Protein AF-A0AAD9C7E0-F1 (afdb_monomer_lite)

Structure (mmCIF, N/CA/C/O backbone):
data_AF-A0AAD9C7E0-F1
#
_entry.id   AF-A0AAD9C7E0-F1
#
loop_
_atom_site.group_PDB
_atom_site.id
_atom_site.type_symbol
_atom_site.label_atom_id
_atom_site.label_alt_id
_atom_site.label_comp_id
_atom_site.label_asym_id
_atom_site.label_entity_id
_atom_site.label_seq_id
_atom_site.pdbx_PDB_ins_code
_atom_site.Cartn_x
_atom_site.Cartn_y
_atom_site.Cartn_z
_atom_site.occupancy
_atom_site.B_iso_or_equiv
_atom_site.auth_seq_id
_atom_site.auth_comp_id
_atom_site.auth_asym_id
_atom_site.auth_atom_id
_atom_site.pdbx_PDB_model_num
ATOM 1 N N . MET A 1 1 ? 29.671 -0.834 -43.146 1.00 36.72 1 MET A N 1
ATOM 2 C CA . MET A 1 1 ? 29.997 -0.989 -41.714 1.00 36.72 1 MET A CA 1
ATOM 3 C C . MET A 1 1 ? 28.701 -0.824 -40.952 1.00 36.72 1 MET A C 1
ATOM 5 O O . MET A 1 1 ? 28.132 0.254 -41.005 1.00 36.72 1 MET A O 1
ATOM 9 N N . ALA A 1 2 ? 28.166 -1.921 -40.419 1.00 39.47 2 ALA A N 1
ATOM 10 C CA . ALA A 1 2 ? 26.852 -1.947 -39.787 1.00 39.47 2 ALA A CA 1
ATOM 11 C C . ALA A 1 2 ? 26.914 -1.323 -38.386 1.00 39.47 2 ALA A C 1
ATOM 13 O O . ALA A 1 2 ? 27.816 -1.636 -37.610 1.00 39.47 2 ALA A O 1
ATOM 14 N N . ASP A 1 3 ? 25.950 -0.448 -38.101 1.00 44.56 3 ASP A N 1
ATOM 15 C CA . ASP A 1 3 ? 25.673 0.137 -36.793 1.00 44.56 3 ASP A CA 1
ATOM 16 C C . ASP A 1 3 ? 25.464 -0.957 -35.740 1.00 44.56 3 ASP A C 1
ATOM 18 O O . ASP A 1 3 ? 24.412 -1.589 -35.672 1.00 44.56 3 ASP A O 1
ATOM 22 N N . ILE A 1 4 ? 26.453 -1.148 -34.869 1.00 50.41 4 ILE A N 1
ATOM 23 C CA . ILE A 1 4 ? 26.277 -1.845 -33.592 1.00 50.41 4 ILE A CA 1
ATOM 24 C C . ILE A 1 4 ? 26.213 -0.760 -32.520 1.00 50.41 4 ILE A C 1
ATOM 26 O O . ILE A 1 4 ? 27.083 -0.611 -31.664 1.00 50.41 4 ILE A O 1
ATOM 30 N N . CYS A 1 5 ? 25.157 0.052 -32.586 1.00 42.81 5 CYS A N 1
ATOM 31 C CA . CYS A 1 5 ? 24.705 0.789 -31.420 1.00 42.81 5 CYS A CA 1
ATOM 32 C C . CYS A 1 5 ? 24.068 -0.252 -30.497 1.00 42.81 5 CYS A C 1
ATOM 34 O O . CYS A 1 5 ? 22.881 -0.554 -30.614 1.00 42.81 5 CYS A O 1
ATOM 36 N N . ALA A 1 6 ? 24.884 -0.852 -29.628 1.00 45.78 6 ALA A N 1
ATOM 37 C CA . ALA A 1 6 ? 24.436 -1.685 -28.524 1.00 45.78 6 ALA A CA 1
ATOM 38 C C . ALA A 1 6 ? 23.583 -0.825 -27.577 1.00 45.78 6 ALA A C 1
ATOM 40 O O . ALA A 1 6 ? 24.033 -0.358 -26.529 1.00 45.78 6 ALA A O 1
ATOM 41 N N . ARG A 1 7 ? 22.331 -0.570 -27.971 1.00 46.94 7 ARG A N 1
ATOM 42 C CA . ARG A 1 7 ? 21.287 -0.137 -27.058 1.00 46.94 7 ARG A CA 1
ATOM 43 C C . ARG A 1 7 ? 21.153 -1.293 -26.082 1.00 46.94 7 ARG A C 1
ATOM 45 O O . ARG A 1 7 ? 20.641 -2.341 -26.454 1.00 46.94 7 ARG A O 1
ATOM 52 N N . LYS A 1 8 ? 21.669 -1.129 -24.859 1.00 51.25 8 LYS A N 1
ATOM 53 C CA . LYS A 1 8 ? 21.242 -1.962 -23.731 1.00 51.25 8 LYS A CA 1
ATOM 54 C C . LYS A 1 8 ? 19.725 -2.010 -23.815 1.00 51.25 8 LYS A C 1
ATOM 56 O O . LYS A 1 8 ? 19.107 -0.946 -23.743 1.00 51.25 8 LYS A O 1
ATOM 61 N N . GLU A 1 9 ? 19.168 -3.189 -24.066 1.00 57.72 9 GLU A N 1
ATOM 62 C CA . GLU A 1 9 ? 17.726 -3.378 -24.088 1.00 57.72 9 GLU A CA 1
ATOM 63 C C . GLU A 1 9 ? 17.180 -2.757 -22.806 1.00 57.72 9 GLU A C 1
ATOM 65 O O . GLU A 1 9 ? 17.583 -3.103 -21.692 1.00 57.72 9 GLU A O 1
ATOM 70 N N . VAL A 1 10 ? 16.391 -1.699 -22.973 1.00 66.69 10 VAL A N 1
ATOM 71 C CA . VAL A 1 10 ? 15.820 -0.992 -21.838 1.00 66.69 10 VAL A CA 1
ATOM 72 C C . VAL A 1 10 ? 14.850 -1.980 -21.216 1.00 66.69 10 VAL A C 1
ATOM 74 O O . VAL A 1 10 ? 13.938 -2.447 -21.884 1.00 66.69 10 VAL A O 1
ATOM 77 N N . PHE A 1 11 ? 15.073 -2.330 -19.956 1.00 80.75 11 PHE A N 1
ATOM 78 C CA . PHE A 1 11 ? 14.159 -3.184 -19.211 1.00 80.75 11 PHE A CA 1
ATOM 79 C C . PHE A 1 11 ? 12.789 -2.486 -19.122 1.00 80.75 11 PHE A C 1
ATOM 81 O O . PHE A 1 11 ? 12.669 -1.429 -18.488 1.00 80.75 11 PHE A O 1
ATOM 88 N N . LEU A 1 12 ? 11.771 -3.037 -19.790 1.00 89.00 12 LEU A N 1
ATOM 89 C CA . LEU A 1 12 ? 10.454 -2.418 -19.961 1.00 89.00 12 LEU A CA 1
ATOM 90 C C . LEU A 1 12 ? 9.370 -3.262 -19.299 1.00 89.00 12 LEU A C 1
ATOM 92 O O . LEU A 1 12 ? 8.978 -4.293 -19.818 1.00 89.00 12 LEU A O 1
ATOM 96 N N . TRP A 1 13 ? 8.841 -2.768 -18.183 1.00 92.69 13 TRP A N 1
ATOM 97 C CA . TRP A 1 13 ? 7.696 -3.376 -17.506 1.00 92.69 13 TRP A CA 1
ATOM 98 C C . TRP A 1 13 ? 6.441 -3.344 -18.378 1.00 92.69 13 TRP A C 1
ATOM 100 O O . TRP A 1 13 ? 5.995 -2.248 -18.743 1.00 92.69 13 TRP A O 1
ATOM 110 N N . THR A 1 14 ? 5.844 -4.508 -18.617 1.00 93.38 14 THR A N 1
ATOM 111 C CA . THR A 1 14 ? 4.520 -4.617 -19.244 1.00 93.38 14 THR A CA 1
ATOM 112 C C . THR A 1 14 ? 3.409 -4.323 -18.239 1.00 93.38 14 THR A C 1
ATOM 114 O O . THR A 1 14 ? 3.648 -4.214 -17.032 1.00 93.38 14 THR A O 1
ATOM 117 N N . ASP A 1 15 ? 2.181 -4.143 -18.725 1.00 93.50 15 ASP A N 1
ATOM 118 C CA . ASP A 1 15 ? 1.040 -3.945 -17.831 1.00 93.50 15 ASP A CA 1
ATOM 119 C C . ASP A 1 15 ? 0.742 -5.201 -17.017 1.00 93.50 15 ASP A C 1
ATOM 121 O O . ASP A 1 15 ? 0.527 -5.079 -15.816 1.00 93.50 15 ASP A O 1
ATOM 125 N N . ASP A 1 16 ? 0.815 -6.382 -17.635 1.00 93.38 16 ASP A N 1
ATOM 126 C CA . ASP A 1 16 ? 0.591 -7.665 -16.965 1.00 93.38 16 ASP A CA 1
ATOM 127 C C . ASP A 1 16 ? 1.607 -7.915 -15.841 1.00 93.38 16 ASP A C 1
ATOM 129 O O . ASP A 1 16 ? 1.237 -8.328 -14.740 1.00 93.38 16 ASP A O 1
ATOM 133 N N . GLU A 1 17 ? 2.887 -7.593 -16.062 1.00 94.19 17 GLU A N 1
ATOM 134 C CA . GLU A 1 17 ? 3.919 -7.686 -15.023 1.00 94.19 17 GLU A CA 1
ATOM 135 C C . GLU A 1 17 ? 3.666 -6.719 -13.868 1.00 94.19 17 GLU A C 1
ATOM 137 O O . GLU A 1 17 ? 3.909 -7.039 -12.702 1.00 94.19 17 GLU A O 1
ATOM 142 N N . VAL A 1 18 ? 3.185 -5.516 -14.178 1.00 95.62 18 VAL A N 1
ATOM 143 C CA . VAL A 1 18 ? 2.855 -4.517 -13.160 1.00 95.62 18 VAL A CA 1
ATOM 144 C C . VAL A 1 18 ? 1.600 -4.900 -12.386 1.00 95.62 18 VAL A C 1
ATOM 146 O O . VAL A 1 18 ? 1.568 -4.722 -11.169 1.00 95.62 18 VAL A O 1
ATOM 149 N N . GLU A 1 19 ? 0.589 -5.429 -13.064 1.00 96.12 19 GLU A N 1
ATOM 150 C CA . GLU A 1 19 ? -0.633 -5.933 -12.448 1.00 96.12 19 GLU A CA 1
ATOM 151 C C . GLU A 1 19 ? -0.315 -7.086 -11.495 1.00 96.12 19 GLU A C 1
ATOM 153 O O . GLU A 1 19 ? -0.732 -7.052 -10.336 1.00 96.12 19 GLU A O 1
ATOM 158 N N . LEU A 1 20 ? 0.491 -8.056 -11.944 1.00 95.94 20 LEU A N 1
ATOM 159 C CA . LEU A 1 20 ? 0.964 -9.160 -11.110 1.00 95.94 20 LEU A CA 1
ATOM 160 C C . LEU A 1 20 ? 1.732 -8.641 -9.889 1.00 95.94 20 LEU A C 1
ATOM 162 O O . LEU A 1 20 ? 1.455 -9.053 -8.765 1.00 95.94 20 LEU A O 1
ATOM 166 N N . LEU A 1 21 ? 2.648 -7.689 -10.087 1.00 96.81 21 LEU A N 1
ATOM 167 C CA . LEU A 1 21 ? 3.403 -7.078 -8.994 1.00 96.81 21 LEU A CA 1
ATOM 168 C C . LEU A 1 21 ? 2.484 -6.435 -7.944 1.00 96.81 21 LEU A C 1
ATOM 170 O O . LEU A 1 21 ? 2.714 -6.585 -6.740 1.00 96.81 21 LEU A O 1
ATOM 174 N N . LEU A 1 22 ? 1.458 -5.703 -8.381 1.00 97.56 22 LEU A N 1
ATOM 175 C CA . LEU A 1 22 ? 0.512 -5.057 -7.474 1.00 97.56 22 LEU A CA 1
ATOM 176 C C . LEU A 1 22 ? -0.346 -6.081 -6.725 1.00 97.56 22 LEU A C 1
ATOM 178 O O . LEU A 1 22 ? -0.502 -5.934 -5.514 1.00 97.56 22 LEU A O 1
ATOM 182 N N . ARG A 1 23 ? -0.822 -7.138 -7.396 1.00 97.31 23 ARG A N 1
ATOM 183 C CA . ARG A 1 23 ? -1.579 -8.223 -6.750 1.00 97.31 23 ARG A CA 1
ATOM 184 C C . ARG A 1 23 ? -0.758 -8.958 -5.698 1.00 97.31 23 ARG A C 1
ATOM 186 O O . ARG A 1 23 ? -1.178 -9.033 -4.552 1.00 97.31 23 ARG A O 1
ATOM 193 N N . VAL A 1 24 ? 0.456 -9.384 -6.037 1.00 97.56 24 VAL A N 1
ATOM 194 C CA . VAL A 1 24 ? 1.355 -10.056 -5.085 1.00 97.56 24 VAL A CA 1
ATOM 195 C C . VAL A 1 24 ? 1.669 -9.159 -3.883 1.00 97.56 24 VAL A C 1
ATOM 197 O O . VAL A 1 24 ? 1.749 -9.620 -2.744 1.00 97.5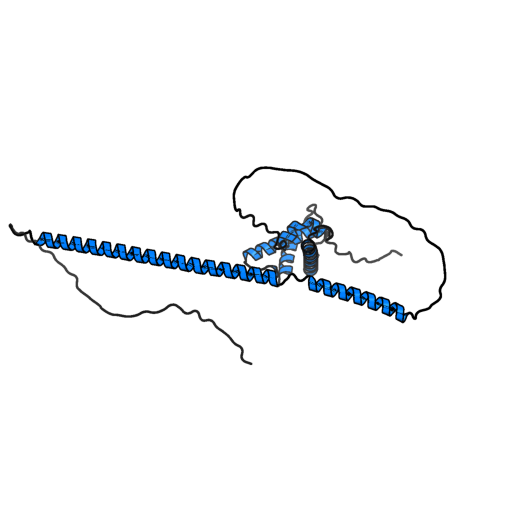6 24 VAL A O 1
ATOM 200 N N . THR A 1 25 ? 1.820 -7.851 -4.110 1.00 97.50 25 THR A N 1
ATOM 201 C CA . THR A 1 25 ? 2.016 -6.884 -3.020 1.00 97.50 25 THR A CA 1
ATOM 202 C C . THR A 1 25 ? 0.782 -6.792 -2.118 1.00 97.50 25 THR A C 1
ATOM 204 O O . THR A 1 25 ? 0.925 -6.708 -0.895 1.00 97.50 25 THR A O 1
ATOM 207 N N . LEU A 1 26 ? -0.419 -6.800 -2.700 1.00 96.31 26 LEU A N 1
ATOM 208 C CA . LEU A 1 26 ? -1.681 -6.786 -1.965 1.00 96.31 26 LEU A CA 1
ATOM 209 C C . LEU A 1 26 ? -1.873 -8.065 -1.143 1.00 96.31 26 LEU A C 1
ATOM 211 O O . LEU A 1 26 ? -2.221 -7.975 0.034 1.00 96.31 26 LEU A O 1
ATOM 215 N N . ASP A 1 27 ? -1.583 -9.230 -1.717 1.00 96.69 27 ASP A N 1
ATOM 216 C CA . ASP A 1 27 ? -1.633 -10.515 -1.016 1.00 96.69 27 ASP A CA 1
ATOM 217 C C . ASP A 1 27 ? -0.668 -10.513 0.173 1.00 96.69 27 ASP A C 1
ATOM 219 O O . ASP A 1 27 ? -1.075 -10.761 1.308 1.00 96.69 27 ASP A O 1
ATOM 223 N N . TYR A 1 28 ? 0.589 -10.106 -0.052 1.00 97.19 28 TYR A N 1
ATOM 224 C CA . TYR A 1 28 ? 1.589 -9.981 1.010 1.00 97.19 28 TYR A CA 1
ATOM 225 C C . TYR A 1 28 ? 1.126 -9.044 2.133 1.00 97.19 28 TYR A C 1
ATOM 227 O O . TYR A 1 28 ? 1.247 -9.370 3.318 1.00 97.19 28 TYR A O 1
ATOM 235 N N . LYS A 1 29 ? 0.573 -7.876 1.779 1.00 95.44 29 LYS A N 1
ATOM 236 C CA . LYS A 1 29 ? -0.015 -6.941 2.747 1.00 95.44 29 LYS A CA 1
ATOM 237 C C . LYS A 1 29 ? -1.135 -7.614 3.542 1.00 95.44 29 LYS A C 1
ATOM 239 O O . LYS A 1 29 ? -1.168 -7.476 4.762 1.00 95.44 29 LYS A O 1
ATOM 244 N N . THR A 1 30 ? -2.031 -8.328 2.871 1.00 94.00 30 THR A N 1
ATOM 245 C CA . THR A 1 30 ? -3.194 -8.980 3.485 1.00 94.00 30 THR A CA 1
ATOM 246 C C . THR A 1 30 ? -2.763 -10.054 4.481 1.00 94.00 30 THR A C 1
ATOM 248 O O . THR A 1 30 ? -3.238 -10.053 5.616 1.00 94.00 30 THR A O 1
ATOM 251 N N . THR A 1 31 ? -1.785 -10.892 4.125 1.00 95.38 31 THR A N 1
ATOM 252 C CA . THR A 1 31 ? -1.186 -11.869 5.048 1.00 95.38 31 THR A CA 1
ATOM 253 C C . THR A 1 31 ? -0.570 -11.182 6.268 1.00 95.38 31 THR A C 1
ATOM 255 O O . THR A 1 31 ? -0.779 -11.612 7.399 1.00 95.38 31 THR A O 1
ATOM 258 N N . LYS A 1 32 ? 0.141 -10.063 6.080 1.00 94.31 32 LYS A N 1
ATOM 259 C CA . LYS A 1 32 ? 0.749 -9.334 7.205 1.00 94.31 32 LYS A CA 1
ATOM 260 C C . LYS A 1 32 ? -0.275 -8.659 8.115 1.00 94.31 32 LYS A C 1
ATOM 262 O O . LYS A 1 32 ? -0.079 -8.649 9.327 1.00 94.31 32 LYS A O 1
ATOM 267 N N . ILE A 1 33 ? -1.392 -8.180 7.570 1.00 92.38 33 ILE A N 1
ATOM 268 C CA . ILE A 1 33 ? -2.509 -7.663 8.373 1.00 92.38 33 ILE A CA 1
ATOM 269 C C . ILE A 1 33 ? -3.109 -8.768 9.252 1.00 92.38 33 ILE A C 1
ATOM 271 O O . ILE A 1 33 ? -3.401 -8.508 10.417 1.00 92.38 33 ILE A O 1
ATOM 275 N N . GLN A 1 34 ? -3.245 -9.997 8.743 1.00 93.25 34 GLN A N 1
ATOM 276 C CA . GLN A 1 34 ? -3.719 -11.140 9.540 1.00 93.25 34 GLN A CA 1
ATOM 277 C C . GLN A 1 34 ? -2.765 -11.484 10.695 1.00 93.25 34 GLN A C 1
ATOM 279 O O . GLN A 1 34 ? -3.212 -11.873 11.770 1.00 93.25 34 GLN A O 1
ATOM 284 N N . GLU A 1 35 ? -1.461 -11.280 10.501 1.00 94.19 35 GLU A N 1
ATOM 285 C CA . GLU A 1 35 ? -0.443 -11.394 11.554 1.00 94.19 35 GLU A CA 1
ATOM 286 C C . GLU A 1 35 ? -0.415 -10.178 12.508 1.00 94.19 35 GLU A C 1
ATOM 288 O O . GLU A 1 35 ? 0.384 -10.150 13.444 1.00 94.19 35 GLU A O 1
ATOM 293 N N . ASN A 1 36 ? -1.266 -9.167 12.289 1.00 93.00 36 ASN A N 1
ATOM 294 C CA . ASN A 1 36 ? -1.256 -7.875 12.983 1.00 93.00 36 ASN A CA 1
ATOM 295 C C . ASN A 1 36 ? 0.100 -7.142 12.881 1.00 93.00 36 ASN A C 1
ATOM 297 O O . ASN A 1 36 ? 0.546 -6.464 13.809 1.00 93.00 36 ASN A O 1
ATOM 301 N N . VAL A 1 37 ? 0.771 -7.291 11.736 1.00 93.19 37 VAL A N 1
ATOM 302 C CA . VAL A 1 37 ? 2.061 -6.673 11.425 1.00 93.19 37 VAL A CA 1
ATOM 303 C C . VAL A 1 37 ? 1.877 -5.640 10.318 1.00 93.19 37 VAL A C 1
ATOM 305 O O . VAL A 1 37 ? 1.323 -5.926 9.257 1.00 93.19 37 VAL A O 1
ATOM 308 N N . ASP A 1 38 ? 2.414 -4.435 10.517 1.00 92.62 38 ASP A N 1
ATOM 309 C CA . ASP A 1 38 ? 2.515 -3.465 9.428 1.00 92.62 38 ASP A CA 1
ATOM 310 C C . ASP A 1 38 ? 3.505 -3.971 8.368 1.00 92.62 38 ASP A C 1
ATOM 312 O O . ASP A 1 38 ? 4.721 -4.038 8.590 1.00 92.62 38 ASP A O 1
ATOM 316 N N . TRP A 1 39 ? 2.988 -4.303 7.188 1.00 94.69 39 TRP A N 1
ATOM 317 C CA . TRP A 1 39 ? 3.781 -4.793 6.064 1.00 94.69 39 TRP A CA 1
ATOM 318 C C . TRP A 1 39 ? 4.856 -3.788 5.615 1.00 94.69 39 TRP A C 1
ATOM 320 O O . TRP A 1 39 ? 5.903 -4.199 5.102 1.00 94.69 39 TRP A O 1
ATOM 330 N N . GLU A 1 40 ? 4.659 -2.479 5.830 1.00 93.19 40 GLU A N 1
ATOM 331 C CA . GLU A 1 40 ? 5.662 -1.476 5.474 1.00 93.19 40 GLU A CA 1
ATOM 332 C C . GLU A 1 40 ? 6.872 -1.486 6.416 1.00 93.19 40 GLU A C 1
ATOM 334 O O . GLU A 1 40 ? 7.978 -1.159 5.964 1.00 93.19 40 GLU A O 1
ATOM 339 N N . SER A 1 41 ? 6.690 -1.922 7.665 1.00 93.75 41 SER A N 1
ATOM 340 C CA . SER A 1 41 ? 7.747 -2.047 8.679 1.00 93.75 41 SER A CA 1
ATOM 341 C C . SER A 1 41 ? 8.677 -3.251 8.455 1.00 93.75 41 SER A C 1
ATOM 343 O O . SER A 1 41 ? 9.806 -3.289 8.952 1.00 93.75 41 SER A O 1
ATOM 345 N N . CYS A 1 42 ? 8.243 -4.227 7.652 1.00 94.69 42 CYS A N 1
ATOM 346 C CA . CYS A 1 42 ? 8.988 -5.453 7.390 1.00 94.69 42 CYS A CA 1
ATOM 347 C C . CYS A 1 42 ? 10.283 -5.179 6.601 1.00 94.69 42 CYS A C 1
ATOM 349 O O . CYS A 1 42 ? 10.251 -4.807 5.425 1.00 94.69 42 CYS A O 1
ATOM 351 N N . LYS A 1 43 ? 11.448 -5.451 7.210 1.00 93.44 43 LYS A N 1
ATOM 352 C CA . LYS A 1 43 ? 12.771 -5.269 6.570 1.00 93.44 43 LYS A CA 1
ATOM 353 C C . LYS A 1 43 ? 12.944 -6.104 5.298 1.00 93.44 43 LYS A C 1
ATOM 355 O O . LYS A 1 43 ? 13.570 -5.654 4.340 1.00 93.44 43 LYS A O 1
ATOM 360 N N . LEU A 1 44 ? 12.371 -7.306 5.286 1.00 95.38 44 LEU A N 1
ATOM 361 C CA . LEU A 1 44 ? 12.479 -8.260 4.182 1.00 95.38 44 LEU A CA 1
ATOM 362 C C . LEU A 1 44 ? 11.333 -8.157 3.168 1.00 95.38 44 LEU A C 1
ATOM 364 O O . LEU A 1 44 ? 11.296 -8.956 2.242 1.00 95.38 44 LEU A O 1
ATOM 368 N N . LYS A 1 45 ? 10.437 -7.160 3.273 1.00 96.38 45 LYS A N 1
ATOM 369 C CA . LYS A 1 45 ? 9.228 -7.080 2.431 1.00 96.38 45 LYS A CA 1
ATOM 370 C C . LYS A 1 45 ? 9.500 -7.230 0.937 1.00 96.38 45 LYS A C 1
ATOM 372 O O . LYS A 1 45 ? 8.817 -7.987 0.275 1.00 96.38 45 LYS A O 1
ATOM 377 N N . TYR A 1 46 ? 10.525 -6.559 0.410 1.00 96.88 46 TYR A N 1
ATOM 378 C CA . TYR A 1 46 ? 10.832 -6.627 -1.020 1.00 96.88 46 TYR A CA 1
ATOM 379 C C . TYR A 1 46 ? 11.420 -7.973 -1.448 1.00 96.88 46 TYR A C 1
ATOM 381 O O . TYR A 1 46 ? 11.278 -8.312 -2.610 1.00 96.88 46 TYR A O 1
ATOM 389 N N . SER A 1 47 ? 12.079 -8.703 -0.541 1.00 96.19 47 SER A N 1
ATOM 390 C CA . SER A 1 47 ? 12.524 -10.076 -0.818 1.00 96.19 47 SER A CA 1
ATOM 391 C C . SER A 1 47 ? 11.331 -11.024 -0.816 1.00 96.19 47 SER A C 1
ATOM 393 O O . SER A 1 47 ? 11.115 -11.717 -1.790 1.00 96.19 47 SER A O 1
ATOM 395 N N . ASN A 1 48 ? 10.474 -10.947 0.203 1.00 96.50 48 ASN A N 1
ATOM 396 C CA . ASN A 1 48 ? 9.286 -11.800 0.274 1.00 96.50 48 ASN A CA 1
ATOM 397 C C . ASN A 1 48 ? 8.330 -11.563 -0.911 1.00 96.50 48 ASN A C 1
ATOM 399 O O . ASN A 1 48 ? 7.767 -12.502 -1.457 1.00 96.50 48 ASN A O 1
ATOM 403 N N . ILE A 1 49 ? 8.147 -10.301 -1.317 1.00 96.75 49 ILE A N 1
ATOM 404 C CA . ILE A 1 49 ? 7.334 -9.947 -2.489 1.00 96.75 49 ILE A CA 1
ATOM 405 C C . ILE A 1 49 ? 7.997 -10.441 -3.782 1.00 96.75 49 ILE A C 1
ATOM 407 O O . ILE A 1 49 ? 7.287 -10.846 -4.692 1.00 96.75 49 ILE A O 1
ATOM 411 N N . GLU A 1 50 ? 9.329 -10.417 -3.883 1.00 96.31 50 GLU A N 1
ATOM 412 C CA . GLU A 1 50 ? 10.053 -10.986 -5.028 1.00 96.31 50 GLU A CA 1
ATOM 413 C C . GLU A 1 50 ? 9.851 -12.500 -5.114 1.00 96.31 50 GLU A C 1
ATOM 415 O O . GLU A 1 50 ? 9.497 -12.983 -6.184 1.00 96.31 50 GLU A O 1
ATOM 420 N N . ASP A 1 51 ? 9.989 -13.224 -4.003 1.00 95.25 51 ASP A N 1
ATOM 421 C CA . ASP A 1 51 ? 9.796 -14.677 -3.965 1.00 95.25 51 ASP A CA 1
ATOM 422 C C . ASP A 1 51 ? 8.378 -15.055 -4.434 1.00 95.25 51 ASP A C 1
ATOM 424 O O . ASP A 1 51 ? 8.212 -15.870 -5.342 1.00 95.25 51 ASP A O 1
ATOM 428 N N . LEU A 1 52 ? 7.353 -14.382 -3.894 1.00 95.38 52 LEU A N 1
ATOM 429 C CA . LEU A 1 52 ? 5.957 -14.577 -4.304 1.00 95.38 52 LEU A CA 1
ATOM 430 C C . LEU A 1 52 ? 5.714 -14.176 -5.767 1.00 95.38 52 LEU A C 1
ATOM 432 O O . LEU A 1 52 ? 4.926 -14.805 -6.470 1.00 95.38 52 LEU A O 1
ATOM 436 N N . PHE A 1 53 ? 6.387 -13.127 -6.242 1.00 95.31 53 PHE A N 1
ATOM 437 C CA . PHE A 1 53 ? 6.275 -12.676 -7.625 1.00 95.31 53 PHE A CA 1
ATOM 438 C C . PHE A 1 53 ? 6.840 -13.716 -8.593 1.00 95.31 53 PHE A C 1
ATOM 440 O O . PHE A 1 53 ? 6.212 -13.998 -9.609 1.00 95.31 53 PHE A O 1
ATOM 447 N N . GLN A 1 54 ? 7.988 -14.316 -8.271 1.00 93.44 54 GLN A N 1
ATOM 448 C CA . GLN A 1 54 ? 8.595 -15.382 -9.072 1.00 93.44 54 GLN A CA 1
ATOM 449 C C . GLN A 1 54 ? 7.780 -16.682 -9.021 1.00 93.44 54 GLN A C 1
ATOM 451 O O . GLN A 1 54 ? 7.719 -17.411 -10.014 1.00 93.44 54 GLN A O 1
ATOM 456 N N . GLU A 1 55 ? 7.139 -16.975 -7.887 1.00 92.75 55 GLU A N 1
ATOM 457 C CA . GLU A 1 55 ? 6.247 -18.127 -7.734 1.00 92.75 55 GLU A CA 1
ATOM 458 C C . GLU A 1 55 ? 5.007 -18.011 -8.630 1.00 92.75 55 GLU A C 1
ATOM 460 O O . GLU A 1 55 ? 4.652 -18.970 -9.316 1.00 92.75 55 GLU A O 1
ATOM 465 N N . GLN A 1 56 ? 4.389 -16.827 -8.673 1.00 91.31 56 GLN A N 1
ATOM 466 C CA . GLN A 1 56 ? 3.195 -16.566 -9.481 1.00 91.31 56 GLN A CA 1
ATOM 467 C C . GLN A 1 56 ? 3.502 -16.169 -10.938 1.00 91.31 56 GLN A C 1
ATOM 469 O O . GLN A 1 56 ? 2.574 -16.007 -11.735 1.00 91.31 56 GLN A O 1
ATOM 474 N N . TYR A 1 57 ? 4.778 -16.011 -11.309 1.00 91.06 57 TYR A N 1
ATOM 475 C CA . TYR A 1 57 ? 5.165 -15.631 -12.668 1.00 91.06 57 TYR A CA 1
ATOM 476 C C . TYR A 1 57 ? 4.810 -16.748 -13.665 1.00 91.06 57 TYR A C 1
ATOM 478 O O . TYR A 1 57 ? 5.230 -17.898 -13.471 1.00 91.06 57 TYR A O 1
ATOM 486 N N . PRO A 1 58 ? 4.079 -16.453 -14.757 1.00 86.44 58 PRO A N 1
ATOM 487 C CA . PRO A 1 58 ? 3.698 -17.474 -15.724 1.00 86.44 58 PRO A CA 1
ATOM 488 C C . PRO A 1 58 ? 4.915 -18.143 -16.364 1.00 86.44 58 PRO A C 1
ATOM 490 O O . PRO A 1 58 ? 5.784 -17.495 -16.939 1.00 86.44 58 PRO A O 1
ATOM 493 N N . ARG A 1 59 ? 4.966 -19.474 -16.275 1.00 78.38 59 ARG A N 1
ATOM 494 C CA . ARG A 1 59 ? 6.025 -20.303 -16.885 1.00 78.38 59 ARG A CA 1
ATOM 495 C C . ARG A 1 59 ? 5.641 -20.868 -18.250 1.00 78.38 59 ARG A C 1
ATOM 497 O O . ARG A 1 59 ? 6.447 -21.528 -18.896 1.00 78.38 59 ARG A O 1
ATOM 504 N N . THR A 1 60 ? 4.392 -20.660 -18.648 1.00 73.62 60 THR A N 1
ATOM 505 C CA . THR A 1 60 ? 3.803 -21.151 -19.895 1.00 73.62 60 THR A CA 1
ATOM 506 C C . THR A 1 60 ? 3.108 -19.995 -20.596 1.00 73.62 60 THR A C 1
ATOM 508 O O . THR A 1 60 ? 2.777 -18.994 -19.955 1.00 73.62 60 THR A O 1
ATOM 511 N N . ASP A 1 61 ? 2.918 -20.121 -21.906 1.00 72.00 61 ASP A N 1
ATOM 512 C CA . ASP A 1 61 ? 2.248 -19.096 -22.697 1.00 72.00 61 ASP A CA 1
ATOM 513 C C . ASP A 1 61 ? 0.783 -18.980 -22.250 1.00 72.00 61 ASP A C 1
ATOM 515 O O . ASP A 1 61 ? -0.018 -19.900 -22.416 1.00 72.00 61 ASP A O 1
ATOM 519 N N . THR A 1 62 ? 0.467 -17.870 -21.584 1.00 72.00 62 THR A N 1
ATOM 520 C CA . THR A 1 62 ? -0.843 -17.602 -20.968 1.00 72.00 62 THR A CA 1
ATOM 521 C C . THR A 1 62 ? -1.642 -16.560 -21.750 1.00 72.00 62 THR A C 1
ATOM 523 O O . THR A 1 62 ? -2.686 -16.114 -21.275 1.00 72.00 62 THR A O 1
ATOM 526 N N . GLY A 1 63 ? -1.171 -16.159 -22.941 1.00 70.56 63 GLY A N 1
ATOM 527 C CA . GLY A 1 63 ? -1.782 -15.085 -23.732 1.00 70.56 63 GLY A CA 1
ATOM 528 C C . GLY A 1 63 ? -1.651 -13.691 -23.103 1.00 70.56 63 GLY A C 1
ATOM 529 O O . GLY A 1 63 ? -2.343 -12.769 -23.527 1.00 70.56 63 GLY A O 1
ATOM 530 N N . LYS A 1 64 ? -0.795 -13.550 -22.085 1.00 79.75 64 LYS A N 1
ATOM 531 C CA . LYS A 1 64 ? -0.456 -12.302 -21.389 1.00 79.75 64 LYS A CA 1
ATOM 532 C C . LYS A 1 64 ? 0.997 -11.920 -21.670 1.00 79.75 64 LYS A C 1
ATOM 534 O O . LYS A 1 64 ? 1.842 -12.800 -21.849 1.00 79.75 64 LYS A O 1
ATOM 539 N N . ASP A 1 65 ? 1.298 -10.626 -21.648 1.00 81.62 65 ASP A N 1
ATOM 540 C CA . ASP A 1 65 ? 2.604 -10.084 -22.022 1.00 81.62 65 ASP A CA 1
ATOM 541 C C . ASP A 1 65 ? 3.609 -10.188 -20.862 1.00 81.62 65 ASP A C 1
ATOM 543 O O . ASP A 1 65 ? 3.773 -9.266 -20.061 1.00 81.62 65 ASP A O 1
ATOM 547 N N . PHE A 1 66 ? 4.333 -11.308 -20.802 1.00 86.56 66 PHE A N 1
ATOM 548 C CA . PHE A 1 66 ? 5.416 -11.570 -19.843 1.00 86.56 66 PHE A CA 1
ATOM 549 C C . PHE A 1 66 ? 6.757 -11.789 -20.571 1.00 86.56 66 PHE A C 1
ATOM 551 O O . PHE A 1 66 ? 7.185 -12.927 -20.766 1.00 86.56 66 PHE A O 1
ATOM 558 N N . PRO A 1 67 ? 7.422 -10.713 -21.035 1.00 83.62 67 PRO A N 1
ATOM 559 C CA . PRO A 1 67 ? 8.616 -10.812 -21.876 1.00 83.62 67 PRO A CA 1
ATOM 560 C C . PRO A 1 67 ? 9.886 -11.187 -21.100 1.00 83.62 67 PRO A C 1
ATOM 562 O O . PRO A 1 67 ? 10.889 -11.556 -21.711 1.00 83.62 67 PRO A O 1
ATOM 565 N N . HIS A 1 68 ? 9.881 -11.071 -19.769 1.00 84.56 68 HIS A N 1
ATOM 566 C CA . HIS A 1 68 ? 11.048 -11.356 -18.942 1.00 84.56 68 HIS A CA 1
ATOM 567 C C . HIS A 1 68 ? 11.023 -12.798 -18.406 1.00 84.56 68 HIS A C 1
ATOM 569 O O . HIS A 1 68 ? 9.981 -13.382 -18.142 1.00 84.56 68 HIS A O 1
ATOM 575 N N . GLY A 1 69 ? 12.197 -13.405 -18.218 1.00 80.00 69 GLY A N 1
ATOM 576 C CA . GLY A 1 69 ? 12.285 -14.719 -17.572 1.00 80.00 69 GLY A CA 1
ATOM 577 C C . GLY A 1 69 ? 11.951 -14.662 -16.073 1.00 80.00 69 GLY A C 1
ATOM 578 O O . GLY A 1 69 ? 12.136 -13.627 -15.433 1.00 80.00 69 GLY A O 1
ATOM 579 N N . VAL A 1 70 ? 11.579 -15.809 -15.489 1.00 75.94 70 VAL A N 1
ATOM 580 C CA . VAL A 1 70 ? 11.139 -15.989 -14.079 1.00 75.94 70 VAL A CA 1
ATOM 581 C C . VAL A 1 70 ? 12.150 -15.497 -13.019 1.00 75.94 70 VAL A C 1
ATOM 583 O O . VAL A 1 70 ? 11.797 -15.340 -11.861 1.00 75.94 70 VAL A O 1
ATOM 586 N N . GLY A 1 71 ? 13.395 -15.184 -13.384 1.00 79.69 71 GLY A N 1
ATOM 587 C CA . GLY A 1 71 ? 14.399 -14.580 -12.489 1.00 79.69 71 GLY A CA 1
ATOM 588 C C . GLY A 1 71 ? 15.068 -13.321 -13.048 1.00 79.69 71 GLY A C 1
ATOM 589 O O . GLY A 1 71 ? 16.059 -12.853 -12.495 1.00 79.69 71 GLY A O 1
ATOM 590 N N . ALA A 1 72 ? 14.574 -12.781 -14.164 1.00 85.50 72 ALA A N 1
ATOM 591 C CA . ALA A 1 72 ? 15.147 -11.587 -14.785 1.00 85.50 72 ALA A CA 1
ATOM 592 C C . ALA A 1 72 ? 14.767 -10.302 -14.032 1.00 85.50 72 ALA A C 1
ATOM 594 O O . ALA A 1 72 ? 15.490 -9.306 -14.105 1.00 85.50 72 ALA A O 1
ATOM 595 N N . ILE A 1 73 ? 13.651 -10.328 -13.296 1.00 89.62 73 ILE A N 1
ATOM 596 C CA . ILE A 1 73 ? 13.206 -9.222 -12.450 1.00 89.62 73 ILE A CA 1
ATOM 597 C C . ILE A 1 73 ? 13.806 -9.393 -11.058 1.00 89.62 73 ILE A C 1
ATOM 599 O O . ILE A 1 73 ? 13.344 -10.195 -10.253 1.00 89.62 73 ILE A O 1
ATOM 603 N N . THR A 1 74 ? 14.841 -8.612 -10.778 1.00 92.88 74 THR A N 1
ATOM 604 C CA . THR A 1 74 ? 15.519 -8.605 -9.479 1.00 92.88 74 THR A CA 1
ATOM 605 C C . THR A 1 74 ? 14.740 -7.815 -8.428 1.00 92.88 74 THR A C 1
ATOM 607 O O . THR A 1 74 ? 14.035 -6.846 -8.741 1.00 92.88 74 THR A O 1
ATOM 610 N N . LYS A 1 75 ? 15.005 -8.105 -7.150 1.00 94.75 75 LYS A N 1
ATOM 611 C CA . LYS A 1 75 ? 14.572 -7.323 -5.981 1.00 94.75 75 LYS A CA 1
ATOM 612 C C . LYS A 1 75 ? 14.676 -5.819 -6.179 1.00 94.75 75 LYS A C 1
ATOM 614 O O . LYS A 1 75 ? 13.793 -5.058 -5.783 1.00 94.75 75 LYS A O 1
ATOM 619 N N . ALA A 1 76 ? 15.802 -5.370 -6.732 1.00 93.81 76 ALA A N 1
ATOM 620 C CA . ALA A 1 76 ? 16.098 -3.956 -6.902 1.00 93.81 76 ALA A CA 1
ATOM 621 C C . ALA A 1 76 ? 15.169 -3.318 -7.943 1.00 93.81 76 ALA A C 1
ATOM 623 O O . ALA A 1 76 ? 14.638 -2.233 -7.696 1.00 93.81 76 ALA A O 1
ATOM 624 N N . GLN A 1 77 ? 14.932 -4.002 -9.066 1.00 93.75 77 GLN A N 1
ATOM 625 C CA . GLN A 1 77 ? 14.001 -3.554 -10.105 1.00 93.75 77 GLN A CA 1
ATOM 626 C C . GLN A 1 77 ? 12.565 -3.536 -9.585 1.00 93.75 77 GLN A C 1
ATOM 628 O O . GLN A 1 77 ? 11.867 -2.537 -9.768 1.00 93.75 77 GLN A O 1
ATOM 633 N N . LEU A 1 78 ? 12.156 -4.588 -8.875 1.00 95.19 78 LEU A N 1
ATOM 634 C CA . LEU A 1 78 ? 10.838 -4.691 -8.258 1.00 95.19 78 LEU A CA 1
ATOM 635 C C . LEU A 1 78 ? 10.613 -3.565 -7.242 1.00 95.19 78 LEU A C 1
ATOM 637 O O . LEU A 1 78 ? 9.636 -2.818 -7.325 1.00 95.19 78 LEU A O 1
ATOM 641 N N . ALA A 1 79 ? 11.558 -3.368 -6.319 1.00 96.06 79 ALA A N 1
ATOM 642 C CA . ALA A 1 79 ? 11.479 -2.310 -5.319 1.00 96.06 79 ALA A CA 1
ATOM 643 C C . ALA A 1 79 ? 11.464 -0.913 -5.955 1.00 96.06 79 ALA A C 1
ATOM 645 O O . ALA A 1 79 ? 10.719 -0.039 -5.505 1.00 96.06 79 ALA A O 1
ATOM 646 N N . ALA A 1 80 ? 12.273 -0.680 -6.994 1.00 96.06 80 ALA A N 1
ATOM 647 C CA . ALA A 1 80 ? 12.284 0.584 -7.723 1.00 96.06 80 ALA A CA 1
ATOM 648 C C . ALA A 1 80 ? 10.936 0.846 -8.407 1.00 96.06 80 ALA A C 1
ATOM 650 O O . ALA A 1 80 ? 10.386 1.943 -8.272 1.00 96.06 80 ALA A O 1
ATOM 651 N N . LYS A 1 81 ? 10.371 -0.167 -9.072 1.00 95.56 81 LYS A N 1
ATOM 652 C CA . LYS A 1 81 ? 9.070 -0.071 -9.734 1.00 95.56 81 LYS A CA 1
ATOM 653 C C . LYS A 1 81 ? 7.950 0.203 -8.738 1.00 95.56 81 LYS A C 1
ATOM 655 O O . LYS A 1 81 ? 7.192 1.151 -8.935 1.00 95.56 81 LYS A O 1
ATOM 660 N N . LEU A 1 82 ? 7.889 -0.545 -7.637 1.00 96.81 82 LEU A N 1
ATOM 661 C CA . LEU A 1 82 ? 6.851 -0.377 -6.621 1.00 96.81 82 LEU A CA 1
ATOM 662 C C . LEU A 1 82 ? 6.911 1.019 -5.978 1.00 96.81 82 LEU A C 1
ATOM 664 O O . LEU A 1 82 ? 5.887 1.684 -5.823 1.00 96.81 82 LEU A O 1
ATOM 668 N N . LYS A 1 83 ? 8.119 1.524 -5.687 1.00 96.25 83 LYS A N 1
ATOM 669 C CA . LYS A 1 83 ? 8.318 2.905 -5.212 1.00 96.25 83 LYS A CA 1
ATOM 670 C C . LYS A 1 83 ? 7.867 3.936 -6.243 1.00 96.25 83 LYS A C 1
ATOM 672 O O . LYS A 1 83 ? 7.212 4.910 -5.877 1.00 96.25 83 LYS A O 1
ATOM 677 N N . GLN A 1 84 ? 8.200 3.737 -7.518 1.00 95.69 84 GLN A N 1
ATOM 678 C CA . GLN A 1 84 ? 7.793 4.641 -8.593 1.00 95.69 84 GLN A CA 1
ATOM 679 C C . GLN A 1 84 ? 6.266 4.711 -8.716 1.00 95.69 84 GLN A C 1
ATOM 681 O O . GLN A 1 84 ? 5.716 5.806 -8.850 1.00 95.69 84 GLN A O 1
ATOM 686 N N . ILE A 1 85 ? 5.586 3.563 -8.649 1.00 95.75 85 ILE A N 1
ATOM 687 C CA . ILE A 1 85 ? 4.122 3.487 -8.685 1.00 95.75 85 ILE A CA 1
ATOM 688 C C . ILE A 1 85 ? 3.535 4.199 -7.468 1.00 95.75 85 ILE A C 1
ATOM 690 O O . ILE A 1 85 ? 2.726 5.106 -7.647 1.00 95.75 85 ILE A O 1
ATOM 694 N N . ARG A 1 86 ? 4.009 3.887 -6.253 1.00 95.06 86 ARG A N 1
ATOM 695 C CA . ARG A 1 86 ? 3.553 4.542 -5.017 1.00 95.06 86 ARG A CA 1
ATOM 696 C C . ARG A 1 86 ? 3.683 6.062 -5.089 1.00 95.06 86 ARG A C 1
ATOM 698 O O . ARG A 1 86 ? 2.751 6.770 -4.726 1.00 95.06 86 ARG A O 1
ATOM 705 N N . MET A 1 87 ? 4.816 6.574 -5.570 1.00 94.19 87 MET A N 1
ATOM 706 C CA . MET A 1 87 ? 5.040 8.018 -5.709 1.00 94.19 87 MET A CA 1
ATOM 707 C C . MET A 1 87 ? 4.034 8.668 -6.663 1.00 94.19 87 MET A C 1
ATOM 709 O O . MET A 1 87 ? 3.462 9.708 -6.338 1.00 94.19 87 MET A O 1
ATOM 713 N N . LYS A 1 88 ? 3.783 8.048 -7.822 1.00 93.38 88 LYS A N 1
ATOM 714 C CA . LYS A 1 88 ? 2.796 8.537 -8.795 1.00 93.38 88 LYS A CA 1
ATOM 715 C C . LYS A 1 88 ? 1.365 8.436 -8.264 1.00 93.38 88 LYS A C 1
ATOM 717 O O . LYS A 1 88 ? 0.590 9.371 -8.439 1.00 93.38 88 LYS A O 1
ATOM 722 N N . TYR A 1 89 ? 1.035 7.345 -7.573 1.00 93.62 89 TYR A N 1
ATOM 723 C CA . TYR A 1 89 ? -0.260 7.148 -6.925 1.00 93.62 89 TYR A CA 1
ATOM 724 C C . TYR A 1 89 ? -0.517 8.221 -5.865 1.00 93.62 89 TYR A C 1
ATOM 726 O O . TYR A 1 89 ? -1.529 8.913 -5.920 1.00 93.62 89 TYR A O 1
ATOM 734 N N . ARG A 1 90 ? 0.445 8.453 -4.963 1.00 91.94 90 ARG A N 1
ATOM 735 C CA . ARG A 1 90 ? 0.370 9.536 -3.973 1.00 91.94 90 ARG A CA 1
ATOM 736 C C . ARG A 1 90 ? 0.159 10.887 -4.638 1.00 91.94 90 ARG A C 1
ATOM 738 O O . ARG A 1 90 ? -0.701 11.640 -4.203 1.00 91.94 90 ARG A O 1
ATOM 745 N N . HIS A 1 91 ? 0.868 11.166 -5.729 1.00 89.88 91 HIS A N 1
ATOM 746 C CA . HIS A 1 91 ? 0.674 12.415 -6.453 1.00 89.88 91 HIS A CA 1
ATOM 747 C C . HIS A 1 91 ? -0.735 12.534 -7.069 1.00 89.88 91 HIS A C 1
ATOM 749 O O . HIS A 1 91 ? -1.330 13.612 -7.020 1.00 89.88 91 HIS A O 1
ATOM 7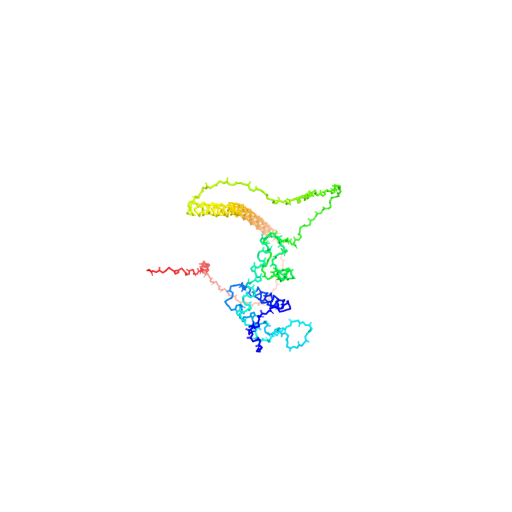55 N N . ALA A 1 92 ? -1.310 11.441 -7.582 1.00 90.00 92 ALA A N 1
ATOM 756 C CA . ALA A 1 92 ? -2.695 11.398 -8.070 1.00 90.00 92 ALA A CA 1
ATOM 757 C C . ALA A 1 92 ? -3.717 11.668 -6.961 1.00 90.00 92 ALA A C 1
ATOM 759 O O . ALA A 1 92 ? -4.646 12.457 -7.150 1.00 90.00 92 ALA A O 1
ATOM 760 N N . VAL A 1 93 ? -3.508 11.066 -5.789 1.00 89.50 93 VAL A N 1
ATOM 761 C CA . VAL A 1 93 ? -4.348 11.273 -4.603 1.00 89.50 93 VAL A CA 1
ATOM 762 C C . VAL A 1 93 ? -4.242 12.719 -4.110 1.00 89.50 93 VAL A C 1
ATOM 764 O O . VAL A 1 93 ? -5.261 13.387 -3.940 1.00 89.50 93 VAL A O 1
ATOM 767 N N . ASP A 1 94 ? -3.023 13.240 -3.954 1.00 86.69 94 ASP A N 1
ATOM 768 C CA . ASP A 1 94 ? -2.768 14.581 -3.415 1.00 86.69 94 ASP A CA 1
ATOM 769 C C . ASP A 1 94 ? -3.301 15.690 -4.342 1.00 86.69 94 ASP A C 1
ATOM 771 O O . ASP A 1 94 ? -3.786 16.725 -3.882 1.00 86.69 94 ASP A O 1
ATOM 775 N N . THR A 1 95 ? -3.242 15.484 -5.662 1.00 85.38 95 THR A N 1
ATOM 776 C CA . THR A 1 95 ? -3.758 16.445 -6.655 1.00 85.38 95 THR A CA 1
ATOM 777 C C . THR A 1 95 ? -5.262 16.319 -6.900 1.00 85.38 95 THR A C 1
ATOM 779 O O . THR A 1 95 ? -5.819 17.134 -7.639 1.00 85.38 95 THR A O 1
ATOM 782 N N . LYS A 1 96 ? -5.927 15.319 -6.296 1.00 80.38 96 LYS A N 1
ATOM 783 C CA . LYS A 1 96 ? -7.337 14.949 -6.529 1.00 80.38 96 LYS A CA 1
ATOM 784 C C . LYS A 1 96 ? -7.680 14.712 -8.005 1.00 80.38 96 LYS A C 1
ATOM 786 O O . LYS A 1 96 ? -8.843 14.769 -8.398 1.00 80.38 96 LYS A O 1
ATOM 791 N N . ARG A 1 97 ? -6.674 14.464 -8.845 1.00 79.50 97 ARG A N 1
ATOM 792 C CA . ARG A 1 97 ? -6.825 14.231 -10.281 1.00 79.50 97 ARG A CA 1
ATOM 793 C C . ARG A 1 97 ? -6.187 12.893 -10.616 1.00 79.50 97 ARG A C 1
ATOM 795 O O . ARG A 1 97 ? -4.972 12.739 -10.553 1.00 79.50 97 ARG A O 1
ATOM 802 N N . ARG A 1 98 ? -7.027 11.932 -11.009 1.00 75.19 98 ARG A N 1
ATOM 803 C CA . ARG A 1 98 ? -6.587 10.597 -11.454 1.00 75.19 98 ARG A CA 1
ATOM 804 C C . ARG A 1 98 ? -5.865 10.640 -12.810 1.00 75.19 98 ARG A C 1
ATOM 806 O O . ARG A 1 98 ? -5.051 9.772 -13.103 1.00 75.19 98 ARG A O 1
ATOM 813 N N . SER A 1 99 ? -6.146 11.656 -13.631 1.00 71.12 99 SER A N 1
ATOM 814 C CA . SER A 1 99 ? -5.537 11.843 -14.953 1.00 71.12 99 SER A CA 1
ATOM 815 C C . SER A 1 99 ? -4.213 12.617 -14.879 1.00 71.12 99 SER A C 1
ATOM 817 O O . SER A 1 99 ? -4.057 13.522 -14.060 1.00 71.12 99 SER A O 1
ATOM 819 N N . GLY A 1 100 ? -3.259 12.266 -15.748 1.00 73.69 100 GLY A N 1
ATOM 820 C CA . GLY A 1 100 ? -1.968 12.955 -15.897 1.00 73.69 100 GLY A CA 1
ATOM 821 C C . GLY A 1 100 ? -0.805 12.388 -15.075 1.00 73.69 100 GLY A C 1
ATOM 822 O O . GLY A 1 100 ? 0.332 12.800 -15.276 1.00 73.69 100 GLY A O 1
ATOM 823 N N . GLN A 1 101 ? -1.049 11.403 -14.205 1.00 82.06 101 GLN A N 1
ATOM 824 C CA . GLN A 1 101 ? -0.019 10.822 -13.323 1.00 82.06 101 GLN A CA 1
ATOM 825 C C . GLN A 1 101 ? 0.667 9.568 -13.884 1.00 82.06 101 GLN A C 1
ATOM 827 O O . GLN A 1 101 ? 1.512 8.940 -13.241 1.00 82.06 101 GLN A O 1
ATOM 832 N N . GLY A 1 102 ? 0.356 9.240 -15.137 1.00 84.56 102 GLY A N 1
ATOM 833 C CA . GLY A 1 102 ? 0.915 8.120 -15.881 1.00 84.56 102 GLY A CA 1
ATOM 834 C C . GLY A 1 102 ? -0.059 6.954 -16.013 1.00 84.56 102 GLY A C 1
ATOM 835 O O . GLY A 1 102 ? -0.908 6.719 -15.157 1.00 84.56 102 GLY A O 1
ATOM 836 N N . ARG A 1 103 ? 0.107 6.207 -17.105 1.00 89.44 103 ARG A N 1
ATOM 837 C CA . ARG A 1 103 ? -0.798 5.131 -17.516 1.00 89.44 103 ARG A CA 1
ATOM 838 C C . ARG A 1 103 ? -1.002 4.053 -16.449 1.00 89.44 103 ARG A C 1
ATOM 840 O O . ARG A 1 103 ? -2.137 3.725 -16.148 1.00 89.44 103 ARG A O 1
ATOM 847 N N . VAL A 1 104 ? 0.078 3.576 -15.828 1.00 88.56 104 VAL A N 1
ATOM 848 C CA . VAL A 1 104 ? 0.032 2.525 -14.792 1.00 88.56 104 VAL A CA 1
ATOM 849 C C . VAL A 1 104 ? -0.899 2.885 -13.630 1.00 88.56 104 VAL A C 1
ATOM 851 O O . VAL A 1 104 ? -1.747 2.089 -13.257 1.00 88.56 104 VAL A O 1
ATOM 854 N N . VAL A 1 105 ? -0.775 4.096 -13.077 1.00 88.44 105 VAL A N 1
ATOM 855 C CA . VAL A 1 105 ? -1.619 4.538 -11.951 1.00 88.44 105 VAL A CA 1
ATOM 856 C C . VAL A 1 105 ? -3.061 4.752 -12.388 1.00 88.44 105 VAL A C 1
ATOM 858 O O . VAL A 1 105 ? -3.967 4.556 -11.592 1.00 88.44 105 VAL A O 1
ATOM 861 N N . HIS A 1 106 ? -3.279 5.153 -13.640 1.00 88.50 106 HIS A N 1
ATOM 862 C CA . HIS A 1 106 ? -4.621 5.298 -14.183 1.00 88.50 106 HIS A CA 1
ATOM 863 C C . HIS A 1 106 ? -5.323 3.943 -14.352 1.00 88.50 106 HIS A C 1
ATOM 865 O O . HIS A 1 106 ? -6.465 3.819 -13.927 1.00 88.50 106 HIS A O 1
ATOM 871 N N . MET A 1 107 ? -4.644 2.939 -14.926 1.00 92.62 107 MET A N 1
ATOM 872 C CA . MET A 1 107 ? -5.236 1.613 -15.155 1.00 92.62 107 MET A CA 1
ATOM 873 C C . MET A 1 107 ? -5.413 0.816 -13.862 1.00 92.62 107 MET A C 1
ATOM 875 O O . MET A 1 107 ? -6.431 0.164 -13.682 1.00 92.62 107 MET A O 1
ATOM 879 N N . PHE A 1 108 ? -4.449 0.898 -12.944 1.00 94.00 108 PHE A N 1
ATOM 880 C CA . PHE A 1 108 ? -4.435 0.107 -11.711 1.00 94.00 108 PHE A CA 1
ATOM 881 C C . PHE A 1 108 ? -4.722 0.958 -10.472 1.00 94.00 108 PHE A C 1
ATOM 883 O O . PHE A 1 108 ? -4.153 0.718 -9.406 1.00 94.00 108 PHE A O 1
ATOM 890 N N . PHE A 1 109 ? -5.560 1.990 -10.613 1.00 92.00 109 PHE A N 1
ATOM 891 C CA . PHE A 1 109 ? -5.847 2.926 -9.523 1.00 92.00 109 PHE A CA 1
ATOM 892 C C . PHE A 1 109 ? -6.435 2.211 -8.305 1.00 92.00 109 PHE A C 1
ATOM 894 O O . PHE A 1 109 ? -5.973 2.437 -7.193 1.00 92.00 109 PHE A O 1
ATOM 901 N N . GLU A 1 110 ? -7.409 1.333 -8.534 1.00 92.44 110 GLU A N 1
ATOM 902 C CA . GLU A 1 110 ? -8.107 0.576 -7.489 1.00 92.44 110 GLU A CA 1
ATOM 903 C C . GLU A 1 110 ? -7.142 -0.358 -6.749 1.00 92.44 110 GLU A C 1
ATOM 905 O O . GLU A 1 110 ? -7.042 -0.290 -5.530 1.00 92.44 110 GLU A O 1
ATOM 910 N N . LEU A 1 111 ? -6.303 -1.109 -7.474 1.00 94.31 111 LEU A N 1
ATOM 911 C CA . LEU A 1 111 ? -5.248 -1.927 -6.859 1.00 94.31 111 LEU A CA 1
ATOM 912 C C . LEU A 1 111 ? -4.264 -1.078 -6.037 1.00 94.31 111 LEU A C 1
ATOM 914 O O . LEU A 1 111 ? -3.849 -1.467 -4.947 1.00 94.31 111 LEU A O 1
ATOM 918 N N . CYS A 1 112 ? -3.879 0.104 -6.530 1.00 94.44 112 CYS A N 1
ATOM 919 C CA . CYS A 1 112 ? -3.019 1.012 -5.768 1.00 94.44 112 CYS A CA 1
ATOM 920 C C . CYS A 1 112 ? -3.718 1.533 -4.499 1.00 94.44 112 CYS A C 1
ATOM 922 O O . CYS A 1 112 ? -3.070 1.683 -3.459 1.00 94.44 112 CYS A O 1
ATOM 924 N N . GLU A 1 113 ? -5.019 1.808 -4.578 1.00 93.00 113 GLU A N 1
ATOM 925 C CA . GLU A 1 113 ? -5.852 2.228 -3.451 1.00 93.00 113 GLU A CA 1
ATOM 926 C C . GLU A 1 113 ? -6.002 1.118 -2.413 1.00 93.00 113 GLU A C 1
ATOM 928 O O . GLU A 1 113 ? -5.856 1.377 -1.223 1.00 93.00 113 GLU A O 1
ATOM 933 N N . GLU A 1 114 ? -6.162 -0.133 -2.824 1.00 93.94 114 GLU A N 1
ATOM 934 C CA . GLU A 1 114 ? -6.194 -1.269 -1.903 1.00 93.94 114 GLU A CA 1
ATOM 935 C C . GLU A 1 114 ? -4.841 -1.485 -1.210 1.00 93.94 114 GLU A C 1
ATOM 937 O O . GLU A 1 114 ? -4.785 -1.751 -0.005 1.00 93.94 114 GLU A O 1
ATOM 942 N N . VAL A 1 115 ? -3.722 -1.302 -1.922 1.00 94.81 115 VAL A N 1
ATOM 943 C CA . VAL A 1 115 ? -2.374 -1.466 -1.351 1.00 94.81 115 VAL A CA 1
ATOM 944 C C . VAL A 1 115 ? -2.016 -0.326 -0.390 1.00 94.81 115 VAL A C 1
ATOM 946 O O . VAL A 1 115 ? -1.556 -0.591 0.725 1.00 94.81 115 VAL A O 1
ATOM 949 N N . TRP A 1 116 ? -2.236 0.939 -0.757 1.00 93.94 116 TRP A N 1
ATOM 950 C CA . TRP A 1 116 ? -1.767 2.097 0.032 1.00 93.94 116 TRP A CA 1
ATOM 951 C C . TRP A 1 116 ? -2.867 2.916 0.714 1.00 93.94 116 TRP A C 1
ATOM 953 O O . TRP A 1 116 ? -2.544 3.842 1.460 1.00 93.94 116 TRP A O 1
ATOM 963 N N . GLY A 1 117 ? -4.134 2.570 0.505 1.00 88.94 117 GLY A N 1
ATOM 964 C CA . GLY A 1 117 ? -5.293 3.321 0.981 1.00 88.94 117 GLY A CA 1
ATOM 965 C C . GLY A 1 117 ? -5.583 4.571 0.147 1.00 88.94 117 GLY A C 1
ATOM 966 O O . GLY A 1 117 ? -4.720 5.089 -0.572 1.00 88.94 117 GLY A O 1
ATOM 967 N N . GLY A 1 118 ? -6.806 5.086 0.274 1.00 73.06 118 GLY A N 1
ATOM 968 C CA . GLY A 1 118 ? -7.186 6.419 -0.196 1.00 73.06 118 GLY A CA 1
ATOM 969 C C . GLY A 1 118 ? -6.737 7.527 0.766 1.00 73.06 118 GLY A C 1
ATOM 970 O O . GLY A 1 118 ? -6.154 7.280 1.825 1.00 73.06 118 GLY A O 1
ATOM 971 N N . SER A 1 119 ? -7.026 8.788 0.425 1.00 48.81 119 SER A N 1
ATOM 972 C CA . SER A 1 119 ? -6.972 9.857 1.434 1.00 48.81 119 SER A CA 1
ATOM 973 C C . SER A 1 119 ? -7.926 9.505 2.588 1.00 48.81 119 SER A C 1
ATOM 975 O O . SER A 1 119 ? -9.048 9.090 2.304 1.00 48.81 119 SER A O 1
ATOM 977 N N . PRO A 1 120 ? -7.570 9.748 3.867 1.00 50.88 120 PRO A N 1
ATOM 978 C CA . PRO A 1 120 ? -8.452 9.487 5.016 1.00 50.88 120 PRO A CA 1
ATOM 979 C C . PRO A 1 120 ? -9.857 10.117 4.922 1.00 50.88 120 PRO A C 1
ATOM 981 O O . PRO A 1 120 ? -10.743 9.762 5.686 1.00 50.88 120 PRO A O 1
ATOM 984 N N . ALA A 1 121 ? -10.064 11.051 3.988 1.00 45.66 121 ALA A N 1
ATOM 985 C CA . ALA A 1 121 ? -11.313 11.765 3.754 1.00 45.66 121 ALA A CA 1
ATOM 986 C C . ALA A 1 121 ? -12.347 11.033 2.867 1.00 45.66 121 ALA A C 1
ATOM 988 O O . ALA A 1 121 ? -13.457 11.538 2.745 1.00 45.66 121 ALA A O 1
ATOM 989 N N . THR A 1 122 ? -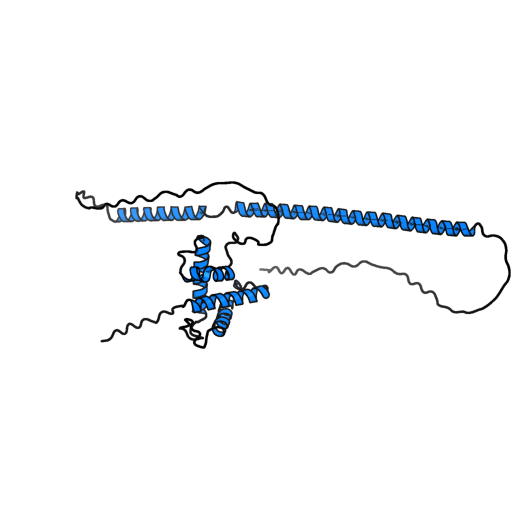12.018 9.904 2.220 1.00 45.78 122 THR A N 1
ATOM 990 C CA . THR A 1 122 ? -12.942 9.210 1.288 1.00 45.78 122 THR A CA 1
ATOM 991 C C . THR A 1 122 ? -13.404 7.832 1.747 1.00 45.78 122 THR A C 1
ATOM 993 O O . THR A 1 122 ? -14.203 7.216 1.048 1.00 45.78 122 THR A O 1
ATOM 996 N N . HIS A 1 123 ? -12.985 7.353 2.922 1.00 40.84 123 HIS A N 1
ATOM 997 C CA . HIS A 1 123 ? -13.670 6.216 3.533 1.00 40.84 123 HIS A CA 1
ATOM 998 C C . HIS A 1 123 ? -15.025 6.695 4.060 1.00 40.84 123 HIS A C 1
ATOM 1000 O O . HIS A 1 123 ? -15.161 7.090 5.216 1.00 40.84 123 HIS A O 1
ATOM 1006 N N . THR A 1 124 ? -16.042 6.672 3.197 1.00 42.75 124 THR A N 1
ATOM 1007 C CA . THR A 1 124 ? -17.425 6.586 3.653 1.00 42.75 124 THR A CA 1
ATOM 1008 C C . THR A 1 124 ? -17.513 5.299 4.455 1.00 42.75 124 THR A C 1
ATOM 1010 O O . THR A 1 124 ? -17.404 4.206 3.897 1.00 42.75 124 THR A O 1
ATOM 1013 N N . LEU A 1 125 ? -17.622 5.420 5.776 1.00 48.84 125 LEU A N 1
ATOM 1014 C CA . LEU A 1 125 ? -17.967 4.301 6.635 1.00 48.84 125 LEU A CA 1
ATOM 1015 C C . LEU A 1 125 ? -19.327 3.791 6.153 1.00 48.84 125 LEU A C 1
ATOM 1017 O O . LEU A 1 125 ? -20.361 4.361 6.480 1.00 48.84 125 LEU A O 1
ATOM 1021 N N . SER A 1 126 ? -19.317 2.741 5.335 1.00 43.19 126 SER A N 1
ATOM 1022 C CA . SER A 1 126 ? -20.506 2.007 4.902 1.00 43.19 126 SER A CA 1
ATOM 1023 C C . SER A 1 126 ? -21.025 1.124 6.046 1.00 43.19 126 SER A C 1
ATOM 1025 O O . SER A 1 126 ? -21.272 -0.065 5.864 1.00 43.19 126 SER A O 1
ATOM 1027 N N . SER A 1 127 ? -21.165 1.706 7.238 1.00 45.19 127 SER A N 1
ATOM 1028 C CA . SER A 1 127 ? -21.912 1.131 8.352 1.00 45.19 127 SER A CA 1
ATOM 1029 C C . SER A 1 127 ? -23.109 2.030 8.591 1.00 45.19 127 SER A C 1
ATOM 1031 O O . SER A 1 127 ? -22.964 3.184 8.990 1.00 45.19 127 SER A O 1
ATOM 1033 N N . GLY A 1 128 ? -24.273 1.489 8.245 1.00 52.69 128 GLY A N 1
ATOM 1034 C CA . GLY A 1 128 ? -25.543 2.185 8.184 1.00 52.69 128 GLY A CA 1
ATOM 1035 C C . GLY A 1 128 ? -25.922 2.897 9.476 1.00 52.69 128 GLY A C 1
ATOM 1036 O O . GLY A 1 128 ? -25.850 2.343 10.570 1.00 52.69 128 GLY A O 1
ATOM 1037 N N . MET A 1 129 ? -26.393 4.125 9.297 1.00 45.59 129 MET A N 1
ATOM 1038 C CA . MET A 1 129 ? -27.390 4.734 10.158 1.00 45.59 129 MET A CA 1
ATOM 1039 C C . MET A 1 129 ? -28.563 5.099 9.246 1.00 45.59 129 MET A C 1
ATOM 1041 O O . MET A 1 129 ? -28.447 5.888 8.313 1.00 45.59 129 MET A O 1
ATOM 1045 N N . GLU A 1 130 ? -29.637 4.367 9.481 1.00 53.44 130 GLU A N 1
ATOM 1046 C CA . GLU A 1 130 ? -30.977 4.405 8.910 1.00 53.44 130 GLU A CA 1
ATOM 1047 C C . GLU A 1 130 ? -31.717 5.748 9.074 1.00 53.44 130 GLU A C 1
ATOM 1049 O O . GLU A 1 130 ? -31.499 6.453 10.058 1.00 53.44 130 GLU A O 1
ATOM 1054 N N . THR A 1 131 ? -32.685 6.007 8.174 1.00 44.25 131 THR A N 1
ATOM 1055 C CA . THR A 1 131 ? -34.037 6.577 8.435 1.00 44.25 131 THR A CA 1
ATOM 1056 C C . THR A 1 131 ? -34.444 7.749 7.532 1.00 44.25 131 THR A C 1
ATOM 1058 O O . THR A 1 131 ? -33.903 8.844 7.642 1.00 44.25 131 THR A O 1
ATOM 1061 N N . GLY A 1 132 ? -35.528 7.531 6.772 1.00 39.69 132 GLY A N 1
ATOM 1062 C CA . GLY A 1 132 ? -36.642 8.485 6.677 1.00 39.69 132 GLY A CA 1
ATOM 1063 C C . GLY A 1 132 ? -36.787 9.279 5.380 1.00 39.69 132 GLY A C 1
ATOM 1064 O O . GLY A 1 132 ? -36.088 10.264 5.182 1.00 39.69 132 GLY A O 1
ATOM 1065 N N . ASP A 1 133 ? -37.768 8.878 4.566 1.00 43.19 133 ASP A N 1
ATOM 1066 C CA . ASP A 1 133 ? -38.370 9.631 3.456 1.00 43.19 133 ASP A CA 1
ATOM 1067 C C . ASP A 1 133 ? -38.658 11.105 3.793 1.00 43.19 133 ASP A C 1
ATOM 1069 O O . ASP A 1 133 ? -39.310 11.393 4.801 1.00 43.19 133 ASP A O 1
ATOM 1073 N N . LEU A 1 134 ? -38.303 12.016 2.879 1.00 40.06 134 LEU A N 1
ATOM 1074 C CA . LEU A 1 134 ? -39.156 13.163 2.568 1.00 40.06 134 LEU A CA 1
ATOM 1075 C C . LEU A 1 134 ? -38.904 13.677 1.141 1.00 40.06 134 LEU A C 1
ATOM 1077 O O . LEU A 1 134 ? -37.783 13.996 0.747 1.00 40.06 134 LEU A O 1
ATOM 1081 N N . GLU A 1 135 ? -40.008 13.736 0.413 1.00 43.06 135 GLU A N 1
ATOM 1082 C CA . GLU A 1 135 ? -40.231 14.159 -0.964 1.00 43.06 135 GLU A CA 1
ATOM 1083 C C . GLU A 1 135 ? -39.822 15.613 -1.309 1.00 43.06 135 GLU A C 1
ATOM 1085 O O . GLU A 1 135 ? -39.943 16.533 -0.503 1.00 43.06 135 GLU A O 1
ATOM 1090 N N . GLU A 1 136 ? -39.479 15.766 -2.595 1.00 38.72 136 GLU A N 1
ATOM 1091 C CA . GLU A 1 136 ? -39.949 16.805 -3.531 1.00 38.72 136 GLU A CA 1
ATOM 1092 C C . GLU A 1 136 ? -39.275 18.205 -3.646 1.00 38.72 136 GLU A C 1
ATOM 1094 O O . GLU A 1 136 ? -39.170 18.997 -2.714 1.00 38.72 136 GLU A O 1
ATOM 1099 N N . SER A 1 137 ? -38.995 18.523 -4.928 1.00 36.25 137 SER A N 1
ATOM 1100 C CA . SER A 1 137 ? -38.829 19.834 -5.599 1.00 36.25 137 SER A CA 1
ATOM 1101 C C . SER A 1 137 ? -37.479 20.568 -5.506 1.00 36.25 137 SER A C 1
ATOM 1103 O O . SER A 1 137 ? -36.926 20.754 -4.436 1.00 36.25 137 SER A O 1
ATOM 1105 N N . SER A 1 138 ? -36.897 21.155 -6.563 1.00 36.47 138 SER A N 1
ATOM 1106 C CA . SER A 1 138 ? -37.159 21.218 -8.013 1.00 36.47 138 SER A CA 1
ATOM 1107 C C . SER A 1 138 ? -35.955 21.922 -8.695 1.00 36.47 138 SER A C 1
ATOM 1109 O O . SER A 1 138 ? -35.286 22.705 -8.028 1.00 36.47 138 SER A O 1
ATOM 1111 N N . SER A 1 139 ? -35.773 21.727 -10.016 1.00 35.66 139 SER A N 1
ATOM 1112 C CA . SER A 1 139 ? -35.165 22.675 -11.000 1.00 35.66 139 SER A CA 1
ATOM 1113 C C . SER A 1 139 ? -33.671 23.044 -10.819 1.00 35.66 139 SER A C 1
ATOM 1115 O O . SER A 1 139 ? -33.286 23.567 -9.790 1.00 35.66 139 SER A O 1
ATOM 1117 N N . GLY A 1 140 ? -32.707 22.924 -11.737 1.00 37.09 140 GLY A N 1
ATOM 1118 C CA . GLY A 1 140 ? -32.604 22.946 -13.203 1.00 37.09 140 GLY A CA 1
ATOM 1119 C C . GLY A 1 140 ? -31.188 23.514 -13.542 1.00 37.09 140 GLY A C 1
ATOM 1120 O O . GLY A 1 140 ? -30.599 24.172 -12.684 1.00 37.09 140 GLY A O 1
ATOM 1121 N N . PRO A 1 141 ? -30.580 23.244 -14.717 1.00 53.91 141 PRO A N 1
ATOM 1122 C CA . PRO A 1 141 ? -29.128 23.370 -14.944 1.00 53.91 141 PRO A CA 1
ATOM 1123 C C . PRO A 1 141 ? -28.704 24.685 -15.633 1.00 53.91 141 PRO A C 1
ATOM 1125 O O . PRO A 1 141 ? -29.438 25.204 -16.471 1.00 53.91 141 PRO A O 1
ATOM 1128 N N . SER A 1 142 ? -27.479 25.180 -15.395 1.00 32.03 142 SER A N 1
ATOM 1129 C CA . SER A 1 142 ? -26.850 26.159 -16.303 1.00 32.03 142 SER A CA 1
ATOM 1130 C C . SER A 1 142 ? -25.328 26.008 -16.420 1.00 32.03 142 SER A C 1
ATOM 1132 O O . SER A 1 142 ? -24.590 26.109 -15.440 1.00 32.03 142 SER A O 1
ATOM 1134 N N . SER A 1 143 ? -24.899 25.789 -17.660 1.00 43.72 143 SER A N 1
ATOM 1135 C CA . SER A 1 143 ? -23.534 25.709 -18.190 1.00 43.72 143 SER A CA 1
ATOM 1136 C C . SER A 1 143 ? -22.720 27.019 -18.078 1.00 43.72 143 SER A C 1
ATOM 1138 O O . SER A 1 143 ? -23.304 28.082 -17.871 1.00 43.72 143 SER A O 1
ATOM 1140 N N . PRO A 1 144 ? -21.383 26.979 -18.284 1.00 48.50 144 PRO A N 1
ATOM 1141 C CA . PRO A 1 144 ? -20.502 28.155 -18.309 1.00 48.50 144 PRO A CA 1
ATOM 1142 C C . PRO A 1 144 ? -20.250 28.689 -19.744 1.00 48.50 144 PRO A C 1
ATOM 1144 O O . PRO A 1 144 ? -20.299 27.897 -20.687 1.00 48.50 144 PRO A O 1
ATOM 1147 N N . PRO A 1 145 ? -19.895 29.976 -19.951 1.00 42.34 145 PRO A N 1
ATOM 1148 C CA . PRO A 1 145 ? -19.354 30.469 -21.229 1.00 42.34 145 PRO A CA 1
ATOM 1149 C C . PRO A 1 145 ? -17.807 30.394 -21.241 1.00 42.34 145 PRO A C 1
ATOM 1151 O O . PRO A 1 145 ? -17.158 30.764 -20.265 1.00 42.34 145 PRO A O 1
ATOM 1154 N N . SER A 1 146 ? -17.190 29.682 -22.198 1.00 33.31 146 SER A N 1
ATOM 1155 C CA . SER A 1 146 ? -16.643 30.143 -23.503 1.00 33.31 146 SER A CA 1
ATOM 1156 C C . SER A 1 146 ? -15.590 31.256 -23.363 1.00 33.31 146 SER A C 1
ATOM 1158 O O . SER A 1 146 ? -15.924 32.371 -22.988 1.00 33.31 146 SER A O 1
ATOM 1160 N N . LEU A 1 147 ? -14.279 30.982 -23.450 1.00 40.00 147 LEU A N 1
ATOM 1161 C CA . LEU A 1 147 ? -13.460 30.848 -24.674 1.00 40.00 147 LEU A CA 1
ATOM 1162 C C . LEU A 1 147 ? -13.773 31.905 -25.743 1.00 40.00 147 LEU A C 1
ATOM 1164 O O . LEU A 1 147 ? -14.719 31.748 -26.506 1.00 40.00 147 LEU A O 1
ATOM 1168 N N . GLU A 1 148 ? -12.899 32.907 -25.825 1.00 35.38 148 GLU A N 1
ATOM 1169 C CA . GLU A 1 148 ? -12.663 33.724 -27.014 1.00 35.38 148 GLU A CA 1
ATOM 1170 C C . GLU A 1 148 ? -11.166 33.656 -27.336 1.00 35.38 148 GLU A C 1
ATOM 1172 O O . GLU A 1 148 ? -10.290 33.796 -26.476 1.00 35.38 148 GLU A O 1
ATOM 1177 N N . ARG A 1 149 ? -10.909 33.341 -28.600 1.00 43.12 149 ARG A N 1
ATOM 1178 C CA . ARG A 1 149 ? -9.626 33.128 -29.253 1.00 43.12 149 ARG A CA 1
ATOM 1179 C C . ARG A 1 149 ? -9.479 34.285 -30.231 1.00 43.12 149 ARG A C 1
ATOM 1181 O O . ARG A 1 149 ? -10.375 34.484 -31.039 1.00 43.12 149 ARG A O 1
ATOM 1188 N N . SER A 1 150 ? -8.345 34.974 -30.246 1.00 31.23 150 SER A N 1
ATOM 1189 C CA . SER A 1 150 ? -7.913 35.665 -31.462 1.00 31.23 150 SER A CA 1
ATOM 1190 C C . SER A 1 150 ? -6.396 35.680 -31.564 1.00 31.23 150 SER A C 1
ATOM 1192 O O . SER A 1 150 ? -5.689 36.181 -30.692 1.00 31.23 150 SER A O 1
ATOM 1194 N N . ASN A 1 151 ? -5.938 35.044 -32.643 1.00 42.00 151 ASN A N 1
ATOM 1195 C CA . ASN A 1 151 ? -4.682 35.321 -33.328 1.00 42.00 151 ASN A CA 1
ATOM 1196 C C . ASN A 1 151 ? -4.549 36.829 -33.575 1.00 42.00 151 ASN A C 1
ATOM 1198 O O . ASN A 1 151 ? -5.543 37.449 -33.934 1.00 42.00 151 ASN A O 1
ATOM 1202 N N . ASP A 1 152 ? -3.332 37.362 -33.533 1.00 28.92 152 ASP A N 1
ATOM 1203 C CA . ASP A 1 152 ? -2.669 37.802 -34.766 1.00 28.92 152 ASP A CA 1
ATOM 1204 C C . ASP A 1 152 ? -1.192 38.113 -34.492 1.00 28.92 152 ASP A C 1
ATOM 1206 O O . ASP A 1 152 ? -0.827 38.645 -33.444 1.00 28.92 152 ASP A O 1
ATOM 1210 N N . SER A 1 153 ? -0.338 37.729 -35.430 1.00 40.50 153 SER A N 1
ATOM 1211 C CA . SER A 1 153 ? 1.055 38.154 -35.508 1.00 40.50 153 SER A CA 1
ATOM 1212 C C . SER A 1 153 ? 1.200 38.809 -36.869 1.00 40.50 153 SER A C 1
ATOM 1214 O O . SER A 1 153 ? 0.821 38.195 -37.865 1.00 40.50 153 SER A O 1
ATOM 1216 N N . PRO A 1 154 ? 1.770 40.017 -36.928 1.00 41.94 154 PRO A N 1
ATOM 1217 C CA . PRO A 1 154 ? 3.029 40.109 -37.659 1.00 41.94 154 PRO A CA 1
ATOM 1218 C C . PRO A 1 154 ? 4.051 41.081 -37.028 1.00 41.94 154 PRO A C 1
ATOM 1220 O O . PRO A 1 154 ? 3.725 42.121 -36.468 1.00 41.94 154 PRO A O 1
ATOM 1223 N N . GLN A 1 155 ? 5.326 40.698 -37.138 1.00 36.56 155 GLN A N 1
ATOM 1224 C CA . GLN A 1 155 ? 6.518 41.571 -37.163 1.00 36.56 155 GLN A CA 1
ATOM 1225 C C . GLN A 1 155 ? 6.469 42.505 -38.406 1.00 36.56 155 GLN A C 1
ATOM 1227 O O . GLN A 1 155 ? 5.641 42.228 -39.274 1.00 36.56 155 GLN A O 1
ATOM 1232 N N . PRO A 1 156 ? 7.458 43.386 -38.698 1.00 65.56 156 PRO A N 1
ATOM 1233 C CA . PRO A 1 156 ? 8.469 44.098 -37.888 1.00 65.56 156 PRO A CA 1
ATOM 1234 C C . PRO A 1 156 ? 8.626 45.600 -38.264 1.00 65.56 156 PRO A C 1
ATOM 1236 O O . PRO A 1 156 ? 8.742 45.919 -39.437 1.00 65.56 156 PRO A O 1
ATOM 1239 N N . GLU A 1 157 ? 8.931 46.497 -37.320 1.00 29.06 157 GLU A N 1
ATOM 1240 C CA . GLU A 1 157 ? 9.748 47.682 -37.659 1.00 29.06 157 GLU A CA 1
ATOM 1241 C C . GLU A 1 157 ? 10.533 48.258 -36.468 1.00 29.06 157 GLU A C 1
ATOM 1243 O O . GLU A 1 157 ? 9.987 48.664 -35.446 1.00 29.06 157 GLU A O 1
ATOM 1248 N N . SER A 1 158 ? 11.854 48.211 -36.636 1.00 39.75 158 SER A N 1
ATOM 1249 C CA . SER A 1 158 ? 12.883 49.213 -36.339 1.00 39.75 158 SER A CA 1
ATOM 1250 C C . SER A 1 158 ? 12.495 50.438 -35.495 1.00 39.75 158 SER A C 1
ATOM 1252 O O . SER A 1 158 ? 11.667 51.241 -35.905 1.00 39.75 158 SER A O 1
ATOM 1254 N N . SER A 1 159 ? 13.220 50.677 -34.397 1.00 36.53 159 SER A N 1
ATOM 1255 C CA . SER A 1 159 ? 14.270 51.705 -34.425 1.00 36.53 159 SER A CA 1
ATOM 1256 C C . SER A 1 159 ? 15.096 51.772 -33.136 1.00 36.53 159 SER A C 1
ATOM 1258 O O . SER A 1 159 ? 14.601 51.708 -32.015 1.00 36.53 159 SER A O 1
ATOM 1260 N N . GLU A 1 160 ? 16.398 51.861 -33.382 1.00 38.66 160 GLU A N 1
ATOM 1261 C CA . GLU A 1 160 ? 17.521 52.303 -32.556 1.00 38.66 160 GLU A CA 1
ATOM 1262 C C . GLU A 1 160 ? 17.267 52.965 -31.182 1.00 38.66 160 GLU A C 1
ATOM 1264 O O . GLU A 1 160 ? 16.629 54.005 -31.068 1.00 38.66 160 GLU A O 1
ATOM 1269 N N . SER A 1 161 ? 17.979 52.473 -30.157 1.00 40.22 161 SER A N 1
ATOM 1270 C CA . SER A 1 161 ? 18.726 53.348 -29.240 1.00 40.22 161 SER A CA 1
ATOM 1271 C C . SER A 1 161 ? 19.819 52.563 -28.513 1.00 40.22 161 SER A C 1
ATOM 1273 O O . SER A 1 161 ? 19.575 51.777 -27.597 1.00 40.22 161 SER A O 1
ATOM 1275 N N . SER A 1 162 ? 21.052 52.805 -28.940 1.00 44.66 162 SER A N 1
ATOM 1276 C CA . SER A 1 162 ? 22.295 52.341 -28.337 1.00 44.66 162 SER A CA 1
ATOM 1277 C C . SER A 1 162 ? 22.415 52.790 -26.878 1.00 44.66 162 SER A C 1
ATOM 1279 O O . SER A 1 162 ? 22.424 53.979 -26.575 1.00 44.66 162 SER A O 1
ATOM 1281 N N . GLY A 1 163 ? 22.566 51.826 -25.974 1.00 38.62 163 GLY A N 1
ATOM 1282 C CA . GLY A 1 163 ? 22.844 52.048 -24.558 1.00 38.62 163 GLY A CA 1
ATOM 1283 C C . GLY A 1 163 ? 23.284 50.739 -23.921 1.00 38.62 163 GLY A C 1
ATOM 1284 O O . GLY A 1 163 ? 22.512 50.091 -23.224 1.00 38.62 163 GLY A O 1
ATOM 1285 N N . SER A 1 164 ? 24.505 50.302 -24.237 1.00 43.34 164 SER A N 1
ATOM 1286 C CA . SER A 1 164 ? 25.112 49.078 -23.708 1.00 43.34 164 SER A CA 1
ATOM 1287 C C . SER A 1 164 ? 25.239 49.157 -22.182 1.00 43.34 164 SER A C 1
ATOM 1289 O O . SER A 1 164 ? 26.253 49.614 -21.657 1.00 43.34 164 SER A O 1
ATOM 1291 N N . LEU A 1 165 ? 24.220 48.694 -21.457 1.00 56.28 165 LEU A N 1
ATOM 1292 C CA . LEU A 1 165 ? 24.337 48.407 -20.031 1.00 56.28 165 LEU A CA 1
ATOM 1293 C C . LEU A 1 165 ? 25.263 47.193 -19.859 1.00 56.28 165 LEU A C 1
ATOM 1295 O O . LEU A 1 165 ? 25.121 46.214 -20.598 1.00 56.28 165 LEU A O 1
ATOM 1299 N N . PRO A 1 166 ? 26.224 47.230 -18.918 1.00 57.97 166 PRO A N 1
ATOM 1300 C CA . PRO A 1 166 ? 27.192 46.153 -18.765 1.00 57.97 166 PRO A CA 1
ATOM 1301 C C . PRO A 1 166 ? 26.448 44.841 -18.510 1.00 57.97 166 PRO A C 1
ATOM 1303 O O . PRO A 1 166 ? 25.522 44.802 -17.700 1.00 57.97 166 PRO A O 1
ATOM 1306 N N . ALA A 1 167 ? 26.858 43.757 -19.174 1.00 58.25 167 ALA A N 1
ATOM 1307 C CA . ALA A 1 167 ? 26.227 42.436 -19.068 1.00 58.25 167 ALA A CA 1
ATOM 1308 C C . ALA A 1 167 ? 26.010 41.981 -17.606 1.00 58.25 167 ALA A C 1
ATOM 1310 O O . ALA A 1 167 ? 25.054 41.266 -17.311 1.00 58.25 167 ALA A O 1
ATOM 1311 N N . ALA A 1 168 ? 26.838 42.470 -16.677 1.00 59.50 168 ALA A N 1
ATOM 1312 C CA . ALA A 1 168 ? 26.683 42.290 -15.237 1.00 59.50 168 ALA A CA 1
ATOM 1313 C C . ALA A 1 168 ? 25.353 42.833 -14.675 1.00 59.50 168 ALA A C 1
ATOM 1315 O O . ALA A 1 168 ? 24.737 42.162 -13.855 1.00 59.50 168 ALA A O 1
ATOM 1316 N N . ALA A 1 169 ? 24.866 43.991 -15.133 1.00 65.06 169 ALA A N 1
ATOM 1317 C CA . ALA A 1 169 ? 23.605 44.583 -14.676 1.00 65.06 169 ALA A CA 1
ATOM 1318 C C . ALA A 1 169 ? 22.382 43.786 -15.165 1.00 65.06 169 ALA A C 1
ATOM 1320 O O . ALA A 1 169 ? 21.432 43.576 -14.412 1.00 65.06 169 ALA A O 1
ATOM 1321 N N . VAL A 1 170 ? 22.433 43.264 -16.395 1.00 69.56 170 VAL A N 1
ATOM 1322 C CA . VAL A 1 170 ? 21.378 42.399 -16.955 1.00 69.56 170 VAL A CA 1
ATOM 1323 C C . VAL A 1 170 ? 21.354 41.040 -16.246 1.00 69.56 170 VAL A C 1
ATOM 1325 O O . VAL A 1 170 ? 20.285 40.518 -15.922 1.00 69.56 170 VAL A O 1
ATOM 1328 N N . VAL A 1 171 ? 22.530 40.478 -15.948 1.00 72.75 171 VAL A N 1
ATOM 1329 C CA . VAL A 1 171 ? 22.661 39.235 -15.172 1.00 72.75 171 VAL A CA 1
ATOM 1330 C C . VAL A 1 171 ? 22.181 39.432 -13.733 1.00 72.75 171 VAL A C 1
ATOM 1332 O O . VAL A 1 171 ? 21.475 38.566 -13.217 1.00 72.75 171 VAL A O 1
ATOM 1335 N N . GLN A 1 172 ? 22.491 40.572 -13.111 1.00 75.81 172 GLN A N 1
ATOM 1336 C CA . GLN A 1 172 ? 22.046 40.903 -11.759 1.00 75.81 172 GLN A CA 1
ATOM 1337 C C . GLN A 1 172 ? 20.523 41.054 -11.698 1.00 75.81 172 GLN A C 1
ATOM 1339 O O . GLN A 1 172 ? 19.879 40.379 -10.903 1.00 75.81 172 GLN A O 1
ATOM 1344 N N . HIS A 1 173 ? 19.927 41.808 -12.626 1.00 77.69 173 HIS A N 1
ATOM 1345 C CA . HIS A 1 173 ? 18.472 41.947 -12.719 1.00 77.69 173 HIS A CA 1
ATOM 1346 C C . HIS A 1 173 ? 17.773 40.592 -12.929 1.00 77.69 173 HIS A C 1
ATOM 1348 O O . HIS A 1 173 ? 16.750 40.290 -12.312 1.00 77.69 173 HIS A O 1
ATOM 1354 N N . ARG A 1 174 ? 18.355 39.714 -13.759 1.00 78.31 174 ARG A N 1
ATOM 1355 C CA . ARG A 1 174 ? 17.840 38.353 -13.974 1.00 78.31 174 ARG A CA 1
ATOM 1356 C C . ARG A 1 174 ? 17.977 37.477 -12.722 1.00 78.31 174 ARG A C 1
ATOM 1358 O O . ARG A 1 174 ? 17.085 36.673 -12.449 1.00 78.31 174 ARG A O 1
ATOM 1365 N N . ARG A 1 175 ? 19.060 37.627 -11.955 1.00 81.56 175 ARG A N 1
ATOM 1366 C CA . ARG A 1 175 ? 19.288 36.920 -10.686 1.00 81.56 175 ARG A CA 1
ATOM 1367 C C . ARG A 1 175 ? 18.311 37.382 -9.605 1.00 81.56 175 ARG A C 1
ATOM 1369 O O . ARG A 1 175 ? 17.712 36.534 -8.946 1.00 81.56 175 ARG A O 1
ATOM 1376 N N . ASP A 1 176 ? 18.088 38.684 -9.491 1.00 82.75 176 ASP A N 1
ATOM 1377 C CA . ASP A 1 176 ? 17.186 39.278 -8.503 1.00 82.75 176 ASP A CA 1
ATOM 1378 C C . ASP A 1 176 ? 15.726 38.893 -8.782 1.00 82.75 176 ASP A C 1
ATOM 1380 O O . ASP A 1 176 ? 14.997 38.505 -7.867 1.00 82.75 176 ASP A O 1
ATOM 1384 N N . LEU A 1 177 ? 15.317 38.860 -10.056 1.00 83.12 177 LEU A N 1
ATOM 1385 C CA . LEU A 1 177 ? 13.987 38.393 -10.459 1.00 83.12 177 LEU A CA 1
ATOM 1386 C C . LEU A 1 177 ? 13.764 36.909 -10.119 1.00 83.12 177 LEU A C 1
ATOM 1388 O O . LEU A 1 177 ? 12.701 36.531 -9.617 1.00 83.12 177 LEU A O 1
ATOM 1392 N N . LEU A 1 178 ? 14.764 36.055 -10.359 1.00 79.12 178 LEU A N 1
ATOM 1393 C CA . LEU A 1 178 ? 14.700 34.634 -9.999 1.00 79.12 178 LEU A CA 1
ATOM 1394 C C . LEU A 1 178 ? 14.660 34.441 -8.479 1.00 79.12 178 LEU A C 1
ATOM 1396 O O . LEU A 1 178 ? 13.899 33.608 -7.985 1.00 79.12 178 LEU A O 1
ATOM 1400 N N . GLN A 1 179 ? 15.421 35.237 -7.730 1.00 77.94 179 GLN A N 1
ATOM 1401 C CA . GLN A 1 179 ? 15.452 35.184 -6.273 1.00 77.94 179 GLN A CA 1
ATOM 1402 C C . GLN A 1 179 ? 14.133 35.669 -5.653 1.00 77.94 179 GLN A C 1
ATOM 1404 O O . GLN A 1 179 ? 13.615 35.022 -4.741 1.00 77.94 179 GLN A O 1
ATOM 1409 N N . ALA A 1 180 ? 13.526 36.728 -6.194 1.00 76.25 180 ALA A N 1
ATOM 1410 C CA . ALA A 1 180 ? 12.198 37.192 -5.795 1.00 76.25 180 ALA A CA 1
ATOM 1411 C C . ALA A 1 180 ? 11.121 36.121 -6.049 1.00 76.25 180 ALA A C 1
ATOM 1413 O O . ALA A 1 180 ? 10.298 35.836 -5.174 1.00 76.25 180 ALA A O 1
ATOM 1414 N N . LYS A 1 181 ? 11.174 35.451 -7.208 1.00 76.31 181 LYS A N 1
ATOM 1415 C CA . LYS A 1 181 ? 10.235 34.377 -7.570 1.00 76.31 181 LYS A CA 1
ATOM 1416 C C . LYS A 1 181 ? 10.401 33.135 -6.681 1.00 76.31 181 LYS A C 1
ATOM 1418 O O . LYS A 1 181 ? 9.406 32.539 -6.266 1.00 76.31 181 LYS A O 1
ATOM 1423 N N . LEU A 1 182 ? 11.636 32.786 -6.308 1.00 69.56 182 LEU A N 1
ATOM 1424 C CA . LEU A 1 182 ? 11.921 31.708 -5.350 1.00 69.56 182 LEU A CA 1
ATOM 1425 C C . LEU A 1 182 ? 11.466 32.049 -3.922 1.00 69.56 182 LEU A C 1
ATOM 1427 O O . LEU A 1 182 ? 10.898 31.191 -3.243 1.00 69.56 182 LEU A O 1
ATOM 1431 N N . ASN A 1 183 ? 11.660 33.290 -3.471 1.00 69.75 183 ASN A N 1
ATOM 1432 C CA . ASN A 1 183 ? 11.226 33.741 -2.144 1.00 69.75 183 ASN A CA 1
ATOM 1433 C C . ASN A 1 183 ? 9.692 33.812 -2.024 1.00 69.75 183 ASN A C 1
ATOM 1435 O O . ASN A 1 183 ? 9.130 33.443 -0.987 1.00 69.75 183 ASN A O 1
ATOM 1439 N N . SER A 1 184 ? 8.997 34.193 -3.099 1.00 68.44 184 SER A N 1
ATOM 1440 C CA . SER A 1 184 ? 7.533 34.120 -3.187 1.00 68.44 184 SER A CA 1
ATOM 1441 C C . SER A 1 184 ? 7.036 32.669 -3.112 1.00 68.44 184 SER A C 1
ATOM 1443 O O . SER A 1 184 ? 6.179 32.345 -2.293 1.00 68.44 184 SER A O 1
ATOM 1445 N N . HIS A 1 185 ? 7.655 31.748 -3.857 1.00 62.38 185 HIS A N 1
ATOM 1446 C CA . HIS A 1 185 ? 7.289 30.329 -3.816 1.00 62.38 185 HIS A CA 1
ATOM 1447 C C . HIS A 1 185 ? 7.593 29.671 -2.454 1.00 62.38 185 HIS A C 1
ATOM 1449 O O . HIS A 1 185 ? 6.858 28.796 -1.992 1.00 62.38 185 HIS A O 1
ATOM 1455 N N . ARG A 1 186 ? 8.661 30.097 -1.765 1.00 66.25 186 ARG A N 1
ATOM 1456 C CA . ARG A 1 186 ? 9.002 29.613 -0.417 1.00 66.25 186 ARG A CA 1
ATOM 1457 C C . ARG A 1 186 ? 8.001 30.094 0.636 1.00 66.25 186 ARG A C 1
ATOM 1459 O O . ARG A 1 186 ? 7.619 29.302 1.494 1.00 66.25 186 ARG A O 1
ATOM 1466 N N . SER A 1 187 ? 7.562 31.350 0.559 1.00 58.56 187 SER A N 1
ATOM 1467 C CA . SER A 1 187 ? 6.567 31.911 1.484 1.00 58.56 187 SER A CA 1
ATOM 1468 C C . SER A 1 187 ? 5.152 31.369 1.233 1.00 58.56 187 SER A C 1
ATOM 1470 O O . SER A 1 187 ? 4.435 31.103 2.195 1.00 58.56 187 SER A O 1
ATOM 1472 N N . ASP A 1 188 ? 4.781 31.073 -0.016 1.00 52.84 188 ASP A N 1
ATOM 1473 C CA . ASP A 1 188 ? 3.499 30.429 -0.344 1.00 52.84 188 ASP A CA 1
ATOM 1474 C C . ASP A 1 188 ? 3.414 28.976 0.167 1.00 52.84 188 ASP A C 1
ATOM 1476 O O . ASP A 1 188 ? 2.401 28.540 0.720 1.00 52.84 188 ASP A O 1
ATOM 1480 N N . ARG A 1 189 ? 4.524 28.226 0.106 1.00 57.97 189 ARG A N 1
ATOM 1481 C CA . ARG A 1 189 ? 4.602 26.875 0.695 1.00 57.97 189 ARG A CA 1
ATOM 1482 C C . ARG A 1 189 ? 4.531 26.872 2.223 1.00 57.97 189 ARG A C 1
ATOM 1484 O O . ARG A 1 189 ? 4.089 25.880 2.797 1.00 57.97 189 ARG A O 1
ATOM 1491 N N . LEU A 1 190 ? 4.943 27.958 2.879 1.00 50.53 190 LEU A N 1
ATOM 1492 C CA . LEU A 1 190 ? 4.829 28.119 4.333 1.00 50.53 190 LEU A CA 1
ATOM 1493 C C . LEU A 1 190 ? 3.386 28.414 4.770 1.00 50.53 190 LEU A C 1
ATOM 1495 O O . LEU A 1 190 ? 2.978 27.947 5.829 1.00 50.53 190 LEU A O 1
ATOM 1499 N N . LYS A 1 191 ? 2.593 29.100 3.935 1.00 56.25 191 LYS A N 1
ATOM 1500 C CA . LYS A 1 191 ? 1.165 29.368 4.190 1.00 56.25 191 LYS A CA 1
ATOM 1501 C C . LYS A 1 191 ? 0.256 28.162 3.933 1.00 56.25 191 LYS A C 1
ATOM 1503 O O . LYS A 1 191 ? -0.870 28.133 4.412 1.00 56.25 191 LYS A O 1
ATOM 1508 N N . ARG A 1 192 ? 0.750 27.145 3.218 1.00 51.78 192 ARG A N 1
ATOM 1509 C CA . ARG A 1 192 ? 0.031 25.894 2.918 1.00 51.78 192 ARG A CA 1
ATOM 1510 C C . ARG A 1 192 ? 0.254 24.781 3.949 1.00 51.78 192 ARG A C 1
ATOM 1512 O O . ARG A 1 192 ? 0.011 23.612 3.656 1.00 51.78 192 ARG A O 1
ATOM 1519 N N . LYS A 1 193 ? 0.714 25.121 5.156 1.00 51.09 193 LYS A N 1
ATOM 1520 C CA . LYS A 1 193 ? 0.492 24.258 6.317 1.00 51.09 193 LYS A CA 1
ATOM 1521 C C . LYS A 1 193 ? -0.945 24.489 6.775 1.00 51.09 193 LYS A C 1
ATOM 1523 O O . LYS A 1 193 ? -1.285 25.604 7.154 1.00 51.09 193 LYS A O 1
ATOM 1528 N N . LEU A 1 194 ? -1.776 23.446 6.704 1.00 48.16 194 LEU A N 1
ATOM 1529 C CA . LEU A 1 194 ? -3.041 23.370 7.444 1.00 48.16 194 LEU A CA 1
ATOM 1530 C C . LEU A 1 194 ? -2.825 23.959 8.848 1.00 48.16 194 LEU A C 1
ATOM 1532 O O . LEU A 1 194 ? -1.789 23.638 9.445 1.00 48.16 194 LEU A O 1
ATOM 1536 N N . PRO A 1 195 ? -3.731 24.802 9.378 1.00 52.34 195 PRO A N 1
ATOM 1537 C CA . PRO A 1 195 ? -3.592 25.293 10.738 1.00 52.34 195 PRO A CA 1
ATOM 1538 C C . PRO A 1 195 ? -3.508 24.071 11.651 1.00 52.34 195 PRO A C 1
ATOM 1540 O O . PRO A 1 195 ? -4.483 23.335 11.792 1.00 52.34 195 PRO A O 1
ATOM 1543 N N . ALA A 1 196 ? -2.335 23.830 12.243 1.00 59.97 196 ALA A N 1
ATOM 1544 C CA . ALA A 1 196 ? -2.150 22.785 13.252 1.00 59.97 196 ALA A CA 1
ATOM 1545 C C . ALA A 1 196 ? -3.187 22.930 14.383 1.00 59.97 196 ALA A C 1
ATOM 1547 O O . ALA A 1 196 ? -3.564 21.953 15.017 1.00 59.97 196 ALA A O 1
ATOM 1548 N N . ASP A 1 197 ? -3.707 24.145 14.540 1.00 65.00 197 ASP A N 1
ATOM 1549 C CA . ASP A 1 197 ? -4.771 24.531 15.448 1.00 65.00 197 ASP A CA 1
ATOM 1550 C C . ASP A 1 197 ? -6.089 23.767 15.229 1.00 65.00 197 ASP A C 1
ATOM 1552 O O . ASP A 1 197 ? -6.681 23.304 16.192 1.00 65.00 197 ASP A O 1
ATOM 1556 N N . HIS A 1 198 ? -6.526 23.513 13.986 1.00 75.62 198 HIS A N 1
ATOM 1557 C CA . HIS A 1 198 ? -7.810 22.827 13.757 1.00 75.62 198 HIS A CA 1
ATOM 1558 C C . HIS A 1 198 ? -7.764 21.355 14.195 1.00 75.62 198 HIS A C 1
ATOM 1560 O O . HIS A 1 198 ? -8.684 20.858 14.840 1.00 75.62 198 HIS A O 1
ATOM 1566 N N . ALA A 1 199 ? -6.679 20.645 13.874 1.00 77.31 199 ALA A N 1
ATOM 1567 C CA . ALA A 1 199 ? -6.512 19.250 14.284 1.00 77.31 199 ALA A CA 1
ATOM 1568 C C . ALA A 1 199 ? -6.357 19.119 15.810 1.00 77.31 199 ALA A C 1
ATOM 1570 O O . ALA A 1 199 ? -6.938 18.220 16.412 1.00 77.31 199 ALA A O 1
ATOM 1571 N N . VAL A 1 200 ? -5.623 20.045 16.438 1.00 82.31 200 VAL A N 1
ATOM 1572 C CA . VAL A 1 200 ? -5.473 20.108 17.900 1.00 82.31 200 VAL A CA 1
ATOM 1573 C C . VAL A 1 200 ? -6.802 20.469 18.576 1.00 82.31 200 VAL A C 1
ATOM 1575 O O . VAL A 1 200 ? -7.142 19.898 19.609 1.00 82.31 200 VAL A O 1
ATOM 1578 N N . GLN A 1 201 ? -7.598 21.359 17.984 1.00 86.12 201 GLN A N 1
ATOM 1579 C CA . GLN A 1 201 ? -8.905 21.751 18.506 1.00 86.12 201 GLN A CA 1
ATOM 1580 C C . GLN A 1 201 ? -9.922 20.602 18.450 1.00 86.12 201 GLN A C 1
ATOM 1582 O O . GLN A 1 201 ? -10.660 20.397 19.416 1.00 86.12 201 GLN A O 1
ATOM 1587 N N . GLU A 1 202 ? -9.954 19.836 17.358 1.00 87.44 202 GLU A N 1
ATOM 1588 C CA . GLU A 1 202 ? -10.811 18.651 17.249 1.00 87.44 202 GLU A CA 1
ATOM 1589 C C . GLU A 1 202 ? -10.389 17.558 18.240 1.00 87.44 202 GLU A C 1
ATOM 1591 O O . GLU A 1 202 ? -11.242 16.998 18.927 1.00 87.44 202 GLU A O 1
ATOM 1596 N N . ASP A 1 203 ? -9.085 17.329 18.414 1.00 88.50 203 ASP A N 1
ATOM 1597 C CA . ASP A 1 203 ? -8.556 16.399 19.419 1.00 88.50 203 ASP A CA 1
ATOM 1598 C C . ASP A 1 203 ? -8.949 16.810 20.852 1.00 88.50 203 ASP A C 1
ATOM 1600 O O . ASP A 1 203 ? -9.425 15.984 21.634 1.00 88.50 203 ASP A O 1
ATOM 1604 N N . ILE A 1 204 ? -8.869 18.104 21.187 1.00 90.88 204 ILE A N 1
ATOM 1605 C CA . ILE A 1 204 ? -9.332 18.625 22.484 1.00 90.88 204 ILE A CA 1
ATOM 1606 C C . ILE A 1 204 ? -10.839 18.398 22.670 1.00 90.88 204 ILE A C 1
ATOM 1608 O O . ILE A 1 204 ? -11.270 17.995 23.753 1.00 90.88 204 ILE A O 1
ATOM 1612 N N . LYS A 1 205 ? -11.662 18.632 21.640 1.00 94.25 205 LYS A N 1
ATOM 1613 C CA . LYS A 1 205 ? -13.116 18.395 21.711 1.00 94.25 205 LYS A CA 1
ATOM 1614 C C . LYS A 1 205 ? -13.446 16.913 21.879 1.00 94.25 205 LYS A C 1
ATOM 1616 O O . LYS A 1 205 ? -14.353 16.576 22.639 1.00 94.25 205 LYS A O 1
ATOM 1621 N N . ILE A 1 206 ? -12.730 16.030 21.185 1.00 95.31 206 ILE A N 1
ATOM 1622 C CA . ILE A 1 206 ? -12.900 14.577 21.302 1.00 95.31 206 ILE A CA 1
ATOM 1623 C C . ILE A 1 206 ? -12.530 14.123 22.716 1.00 95.31 206 ILE A C 1
ATOM 1625 O O . ILE A 1 206 ? -13.321 13.436 23.360 1.00 95.31 206 ILE A O 1
ATOM 1629 N N . LYS A 1 207 ? -11.388 14.577 23.244 1.00 95.50 207 LYS A N 1
ATOM 1630 C CA . LYS A 1 207 ? -10.945 14.258 24.610 1.00 95.50 207 LYS A CA 1
ATOM 1631 C C . LYS A 1 207 ? -11.941 14.719 25.672 1.00 95.50 207 LYS A C 1
ATOM 1633 O O . LYS A 1 207 ? -12.224 13.962 26.596 1.00 95.50 207 LYS A O 1
ATOM 1638 N N . LYS A 1 208 ? -12.519 15.916 25.522 1.00 95.06 208 LYS A N 1
ATOM 1639 C CA . LYS A 1 208 ? -13.575 16.414 26.421 1.00 95.06 208 LYS A CA 1
ATOM 1640 C C . LYS A 1 208 ? -14.822 15.529 26.391 1.00 95.06 208 LYS A C 1
ATOM 1642 O O . LYS A 1 208 ? -15.268 15.106 27.450 1.00 95.06 208 LYS A O 1
ATOM 1647 N N . ARG A 1 209 ? -15.325 15.186 25.198 1.00 95.88 209 ARG A N 1
ATOM 1648 C CA . ARG A 1 209 ? -16.482 14.282 25.051 1.00 95.88 209 ARG A CA 1
ATOM 1649 C C . ARG A 1 209 ? -16.218 12.897 25.644 1.00 95.88 209 ARG A C 1
ATOM 1651 O O . ARG A 1 209 ? -17.107 12.309 26.247 1.00 95.88 209 ARG A O 1
ATOM 1658 N N . MET A 1 210 ? -15.001 12.377 25.498 1.00 95.69 210 MET A N 1
ATOM 1659 C CA . MET A 1 210 ? -14.623 11.084 26.069 1.00 95.69 210 MET A CA 1
ATOM 1660 C C . MET A 1 210 ? -14.612 11.115 27.603 1.00 95.69 210 MET A C 1
ATOM 1662 O O . MET A 1 210 ? -15.142 10.201 28.230 1.00 95.69 210 MET A O 1
ATOM 1666 N N . LEU A 1 211 ? -14.049 12.170 28.202 1.00 95.81 211 LEU A N 1
ATOM 1667 C CA . LEU A 1 211 ? -14.053 12.349 29.656 1.00 95.81 211 LEU A CA 1
ATOM 1668 C C . LEU A 1 211 ? -15.476 12.471 30.210 1.00 95.81 211 LEU A C 1
ATOM 1670 O O . LEU A 1 211 ? -15.803 11.801 31.184 1.00 95.81 211 LEU A O 1
ATOM 1674 N N . GLU A 1 212 ? -16.331 13.248 29.548 1.00 95.81 212 GLU A N 1
ATOM 1675 C CA . GLU A 1 212 ? -17.739 13.405 29.927 1.00 95.81 212 GLU A CA 1
ATOM 1676 C C . GLU A 1 212 ? -18.502 12.073 29.854 1.00 95.81 212 GLU A C 1
ATOM 1678 O O . GLU A 1 212 ? -19.223 11.710 30.781 1.00 95.81 212 GLU A O 1
ATOM 1683 N N . LEU A 1 213 ? -18.286 11.277 28.799 1.00 95.88 213 LEU A N 1
ATOM 1684 C CA . LEU A 1 213 ? -18.877 9.940 28.690 1.00 95.88 213 LEU A CA 1
ATOM 1685 C C . LEU A 1 213 ? -18.393 8.993 29.793 1.00 95.88 213 LEU A C 1
ATOM 1687 O O . LEU A 1 213 ? -19.195 8.222 30.327 1.00 95.88 213 LEU A O 1
ATOM 1691 N N . MET A 1 214 ? -17.106 9.036 30.144 1.00 93.75 214 MET A N 1
ATOM 1692 C CA . MET A 1 214 ? -16.557 8.231 31.238 1.00 93.75 214 MET A CA 1
ATOM 1693 C C . MET A 1 214 ? -17.157 8.628 32.586 1.00 93.75 214 MET A C 1
ATOM 1695 O O . MET A 1 214 ? -17.569 7.750 33.343 1.00 93.75 214 MET A O 1
ATOM 1699 N N . GLU A 1 215 ? -17.244 9.925 32.875 1.00 94.62 215 GLU A N 1
ATOM 1700 C CA . GLU A 1 215 ? -17.842 10.437 34.108 1.00 94.62 215 GLU A CA 1
ATOM 1701 C C . GLU A 1 215 ? -19.319 10.052 34.194 1.00 94.62 215 GLU A C 1
ATOM 1703 O O . GLU A 1 215 ? -19.757 9.456 35.178 1.00 94.62 215 GLU A O 1
ATOM 1708 N N . GLN A 1 216 ? -20.068 10.259 33.114 1.00 95.25 216 GLN A N 1
ATOM 1709 C CA . GLN A 1 216 ? -21.476 9.899 33.049 1.00 95.25 216 GLN A CA 1
ATOM 1710 C C . GLN A 1 216 ? -21.700 8.386 33.215 1.00 95.25 216 GLN A C 1
ATOM 1712 O O . GLN A 1 216 ? -22.670 7.963 33.846 1.00 95.25 216 GLN A O 1
ATOM 1717 N N . THR A 1 217 ? -20.818 7.555 32.658 1.00 94.56 217 THR A N 1
ATOM 1718 C CA . THR A 1 217 ? -20.882 6.094 32.826 1.00 94.56 217 THR A CA 1
ATOM 1719 C C . THR A 1 217 ? -20.525 5.686 34.252 1.00 94.56 217 THR A C 1
ATOM 1721 O O . THR A 1 217 ? -21.195 4.828 34.820 1.00 94.56 217 THR A O 1
ATOM 1724 N N . SER A 1 218 ? -19.529 6.332 34.862 1.00 94.06 218 SER A N 1
ATOM 1725 C CA . SER A 1 218 ? -19.158 6.124 36.265 1.00 94.06 218 SER A CA 1
ATOM 1726 C C . SER A 1 218 ? -20.320 6.446 37.206 1.00 94.06 218 SER A C 1
ATOM 1728 O O . SER A 1 218 ? -20.642 5.638 38.074 1.00 94.06 218 SER A O 1
ATOM 1730 N N . ILE A 1 219 ? -21.012 7.568 36.976 1.00 95.06 219 ILE A N 1
ATOM 1731 C CA . ILE A 1 219 ? -22.199 7.969 37.745 1.00 95.06 219 ILE A CA 1
ATOM 1732 C C . ILE A 1 219 ? -23.310 6.925 37.595 1.00 95.06 219 ILE A C 1
ATOM 1734 O O . ILE A 1 219 ? -23.779 6.394 38.597 1.00 95.06 219 ILE A O 1
ATOM 1738 N N . ARG A 1 220 ? -23.668 6.536 36.361 1.00 94.38 220 ARG A N 1
ATOM 1739 C CA . ARG A 1 220 ? -24.701 5.503 36.138 1.00 94.38 220 ARG A CA 1
ATOM 1740 C C . ARG A 1 220 ? -24.339 4.165 36.783 1.00 94.38 220 ARG A C 1
ATOM 1742 O O . ARG A 1 220 ? -25.212 3.483 37.314 1.00 94.38 220 ARG A O 1
ATOM 1749 N N . ASN A 1 221 ? -23.065 3.783 36.748 1.00 94.12 221 ASN A N 1
ATOM 1750 C CA . ASN A 1 221 ? -22.594 2.559 37.387 1.00 94.12 221 ASN A CA 1
ATOM 1751 C C . ASN A 1 221 ? -22.683 2.655 38.915 1.00 94.12 221 ASN A C 1
ATOM 1753 O O . ASN A 1 221 ? -23.121 1.701 39.554 1.00 94.12 221 ASN A O 1
ATOM 1757 N N . ALA A 1 222 ? -22.306 3.794 39.502 1.00 95.19 222 ALA A N 1
ATOM 1758 C CA . ALA A 1 222 ? -22.452 4.038 40.932 1.00 95.19 222 ALA A CA 1
ATOM 1759 C C . ALA A 1 222 ? -23.926 3.979 41.359 1.00 95.19 222 ALA A C 1
ATOM 1761 O O . ALA A 1 222 ? -24.243 3.276 42.319 1.00 95.19 222 ALA A O 1
ATOM 1762 N N . ASP A 1 223 ? -24.825 4.617 40.609 1.00 94.94 223 ASP A N 1
ATOM 1763 C CA . ASP A 1 223 ? -26.270 4.588 40.859 1.00 94.94 223 ASP A CA 1
ATOM 1764 C C . ASP A 1 223 ? -26.829 3.162 40.755 1.00 94.94 223 ASP A C 1
ATOM 1766 O O . ASP A 1 223 ? -27.576 2.711 41.625 1.00 94.94 223 ASP A O 1
ATOM 1770 N N . SER A 1 224 ? -26.409 2.404 39.736 1.00 95.19 224 SER A N 1
ATOM 1771 C CA . SER A 1 224 ? -26.795 0.999 39.562 1.00 95.19 224 SER A CA 1
ATOM 1772 C C . SER A 1 224 ? -26.345 0.132 40.746 1.00 95.19 224 SER A C 1
ATOM 1774 O O . SER A 1 224 ? -27.134 -0.651 41.283 1.00 95.19 224 SER A O 1
ATOM 1776 N N . ILE A 1 225 ? -25.107 0.310 41.224 1.00 94.00 225 ILE A N 1
ATOM 1777 C CA . ILE A 1 225 ? -24.590 -0.390 42.410 1.00 94.00 225 ILE A CA 1
ATOM 1778 C C . ILE A 1 225 ? -25.373 0.007 43.666 1.00 94.00 225 ILE A C 1
ATOM 1780 O O . ILE A 1 225 ? -25.730 -0.858 44.469 1.00 94.00 225 ILE A O 1
ATOM 1784 N N . GLN A 1 226 ? -25.679 1.292 43.842 1.00 95.44 226 GLN A N 1
ATOM 1785 C CA . GLN A 1 226 ? -26.475 1.766 44.975 1.00 95.44 226 GLN A CA 1
ATOM 1786 C C . GLN A 1 226 ? -27.891 1.180 44.958 1.00 95.44 226 GLN A C 1
ATOM 1788 O O . GLN A 1 226 ? -28.377 0.728 45.997 1.00 95.44 226 GLN A O 1
ATOM 1793 N N . GLN A 1 227 ? -28.525 1.105 43.788 1.00 95.19 227 GLN A N 1
ATOM 1794 C CA . GLN A 1 227 ? -29.846 0.502 43.623 1.00 95.19 227 GLN A CA 1
ATOM 1795 C C . GLN A 1 227 ? -29.839 -1.000 43.945 1.00 95.19 227 GLN A C 1
ATOM 1797 O O . GLN A 1 227 ? -30.743 -1.494 44.631 1.00 95.19 227 GLN A O 1
ATOM 1802 N N . MET A 1 228 ? -28.808 -1.731 43.505 1.00 94.19 228 MET A N 1
ATOM 1803 C CA . MET A 1 228 ? -28.626 -3.141 43.869 1.00 94.19 228 MET A CA 1
ATOM 1804 C C . MET A 1 228 ? -28.449 -3.306 45.381 1.00 94.19 228 MET A C 1
ATOM 1806 O O . MET A 1 228 ? -29.135 -4.125 45.994 1.00 94.19 228 MET A O 1
ATOM 1810 N N . ASN A 1 229 ? -27.602 -2.487 46.006 1.00 94.00 229 ASN A N 1
ATOM 1811 C CA . ASN A 1 229 ? -27.382 -2.522 47.452 1.00 94.00 229 ASN A CA 1
ATOM 1812 C C . ASN A 1 229 ? -28.671 -2.239 48.237 1.00 94.00 229 ASN A C 1
ATOM 1814 O O . ASN A 1 229 ? -28.987 -2.965 49.180 1.00 94.00 229 ASN A O 1
ATOM 1818 N N . ALA A 1 230 ? -29.457 -1.242 47.824 1.00 94.12 230 ALA A N 1
ATOM 1819 C CA . ALA A 1 230 ? -30.748 -0.942 48.439 1.00 94.12 230 ALA A CA 1
ATOM 1820 C C . ALA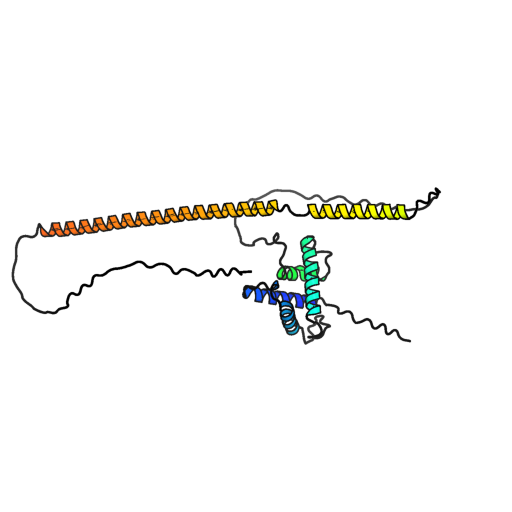 A 1 230 ? -31.728 -2.121 48.317 1.00 94.12 230 ALA A C 1
ATOM 1822 O O . ALA A 1 230 ? -32.385 -2.494 49.290 1.00 94.12 230 ALA A O 1
ATOM 1823 N N . SER A 1 231 ? -31.779 -2.763 47.148 1.00 93.06 231 SER A N 1
ATOM 1824 C CA . SER A 1 231 ? -32.629 -3.937 46.909 1.00 93.06 231 SER A CA 1
ATOM 1825 C C . SER A 1 231 ? -32.230 -5.117 47.800 1.00 93.06 231 SER A C 1
ATOM 1827 O O . SER A 1 231 ? -33.092 -5.762 48.401 1.00 93.06 231 SER A O 1
ATOM 1829 N N . ILE A 1 232 ? -30.925 -5.365 47.956 1.00 93.25 232 ILE A N 1
ATOM 1830 C CA . ILE A 1 232 ? -30.390 -6.402 48.849 1.00 93.25 232 ILE A CA 1
ATOM 1831 C C . ILE A 1 232 ? -30.783 -6.124 50.303 1.00 93.25 232 ILE A C 1
ATOM 1833 O O . ILE A 1 232 ? -31.232 -7.038 50.995 1.00 93.25 232 ILE A O 1
ATOM 1837 N N . VAL A 1 233 ? -30.669 -4.877 50.769 1.00 93.94 233 VAL A N 1
ATOM 1838 C CA . VAL A 1 233 ? -31.070 -4.496 52.134 1.00 93.94 233 VAL A CA 1
ATOM 1839 C C . VAL A 1 233 ? -32.566 -4.728 52.355 1.00 93.94 233 VAL A C 1
ATOM 1841 O O . VAL A 1 233 ? -32.943 -5.316 53.373 1.00 93.94 233 VAL A O 1
ATOM 1844 N N . THR A 1 234 ? -33.416 -4.348 51.398 1.00 94.12 234 THR A N 1
ATOM 1845 C CA . THR A 1 234 ? -34.865 -4.585 51.479 1.00 94.12 234 THR A CA 1
ATOM 1846 C C . THR A 1 234 ? -35.190 -6.080 51.532 1.00 94.12 234 THR A C 1
ATOM 1848 O O . THR A 1 234 ? -35.958 -6.514 52.394 1.00 94.12 234 THR A O 1
ATOM 1851 N N . MET A 1 235 ? -34.566 -6.900 50.679 1.00 91.31 235 MET A N 1
ATOM 1852 C CA . MET A 1 235 ? -34.750 -8.359 50.707 1.00 91.31 235 MET A CA 1
ATOM 1853 C C . MET A 1 235 ? -34.248 -8.985 52.016 1.00 91.31 235 MET A C 1
ATOM 1855 O O . MET A 1 235 ? -34.905 -9.863 52.587 1.00 91.31 235 MET A O 1
ATOM 1859 N N . ALA A 1 236 ? -33.108 -8.522 52.534 1.00 91.69 236 ALA A N 1
ATOM 1860 C CA . ALA A 1 236 ? -32.567 -8.983 53.808 1.00 91.69 236 ALA A CA 1
ATOM 1861 C C . ALA A 1 236 ? -33.508 -8.642 54.976 1.00 91.69 236 ALA A C 1
ATOM 1863 O O . ALA A 1 236 ? -33.734 -9.480 55.854 1.00 91.69 236 ALA A O 1
ATOM 1864 N N . ALA A 1 237 ? -34.106 -7.447 54.975 1.00 91.25 237 ALA A N 1
ATOM 1865 C CA . ALA A 1 237 ? -35.103 -7.047 55.964 1.00 91.25 237 ALA A CA 1
ATOM 1866 C C . ALA A 1 237 ? -36.375 -7.908 55.877 1.00 91.25 237 ALA A C 1
ATOM 1868 O O . ALA A 1 237 ? -36.838 -8.414 56.901 1.00 91.25 237 ALA A O 1
ATOM 1869 N N . ALA A 1 238 ? -36.890 -8.156 54.668 1.00 88.19 238 ALA A N 1
ATOM 1870 C CA . ALA A 1 238 ? -38.049 -9.022 54.448 1.00 88.19 238 ALA A CA 1
ATOM 1871 C C . ALA A 1 238 ? -37.802 -10.461 54.942 1.00 88.19 238 ALA A C 1
ATOM 1873 O O . ALA A 1 238 ? -38.645 -11.047 55.624 1.00 88.19 238 ALA A O 1
ATOM 1874 N N . THR A 1 239 ? -36.608 -11.003 54.685 1.00 88.19 239 THR A N 1
ATOM 1875 C CA . THR A 1 239 ? -36.208 -12.339 55.158 1.00 88.19 239 THR A CA 1
ATOM 1876 C C . THR A 1 239 ? -36.136 -12.397 56.688 1.00 88.19 239 THR A C 1
ATOM 1878 O O . THR A 1 239 ? -36.626 -13.348 57.301 1.00 88.19 239 THR A O 1
ATOM 1881 N N . ARG A 1 240 ? -35.585 -11.358 57.337 1.00 88.62 240 ARG A N 1
ATOM 1882 C CA . ARG A 1 240 ? -35.551 -11.255 58.808 1.00 88.62 240 ARG A CA 1
ATOM 1883 C C . ARG A 1 240 ? -36.955 -11.181 59.411 1.00 88.62 240 ARG A C 1
ATOM 1885 O O . ARG A 1 240 ? -37.218 -11.851 60.408 1.00 88.62 240 ARG A O 1
ATOM 1892 N N . LEU A 1 241 ? -37.862 -10.417 58.802 1.00 85.00 241 LEU A N 1
ATOM 1893 C CA . LEU A 1 241 ? -39.256 -10.310 59.244 1.00 85.00 241 LEU A CA 1
ATOM 1894 C C . LEU A 1 241 ? -40.000 -11.646 59.114 1.00 85.00 241 LEU A C 1
ATOM 1896 O O . LEU A 1 241 ? -40.633 -12.079 60.076 1.00 85.00 241 LEU A O 1
ATOM 1900 N N . SER A 1 242 ? -39.860 -12.337 57.979 1.00 83.62 242 SER A N 1
ATOM 1901 C CA . SER A 1 242 ? -40.445 -13.669 57.759 1.00 83.62 242 SER A CA 1
ATOM 1902 C C . SER A 1 242 ? -39.929 -14.707 58.769 1.00 83.62 242 SER A C 1
ATOM 1904 O O . SER A 1 242 ? -40.705 -15.468 59.359 1.00 83.62 242 SER A O 1
ATOM 1906 N N . SER A 1 243 ? -38.624 -14.687 59.058 1.00 84.00 243 SER A N 1
ATOM 1907 C CA . SER A 1 243 ? -38.012 -15.549 60.077 1.00 84.00 243 SER A CA 1
ATOM 1908 C C . SER A 1 243 ? -38.558 -15.258 61.481 1.00 84.00 243 SER A C 1
ATOM 1910 O O . SER A 1 243 ? -38.958 -16.176 62.201 1.00 84.00 243 SER A O 1
ATOM 1912 N N . ASN A 1 244 ? -38.673 -13.982 61.860 1.00 80.50 244 ASN A N 1
ATOM 1913 C CA . ASN A 1 244 ? -39.228 -13.587 63.156 1.00 80.50 244 ASN A CA 1
ATOM 1914 C C . ASN A 1 244 ? -40.719 -13.930 63.290 1.00 80.50 244 ASN A C 1
ATOM 1916 O O . ASN A 1 244 ? -41.139 -14.407 64.344 1.00 80.50 244 ASN A O 1
ATOM 1920 N N . GLN A 1 245 ? -41.512 -13.763 62.228 1.00 80.00 245 GLN A N 1
ATOM 1921 C CA . GLN A 1 245 ? -42.921 -14.166 62.205 1.00 80.00 245 GLN A CA 1
ATOM 1922 C C . GLN A 1 245 ? -43.075 -15.684 62.375 1.00 80.00 245 GLN A C 1
ATOM 1924 O O . GLN A 1 245 ? -43.930 -16.145 63.137 1.00 80.00 245 GLN A O 1
ATOM 1929 N N . SER A 1 246 ? -42.213 -16.462 61.718 1.00 76.50 246 SER A N 1
ATOM 1930 C CA . SER A 1 246 ? -42.183 -17.923 61.843 1.00 76.50 246 SER A CA 1
ATOM 1931 C C . SER A 1 246 ? -41.797 -18.360 63.262 1.00 76.50 246 SER A C 1
ATOM 1933 O O . SER A 1 246 ? -42.459 -19.218 63.847 1.00 76.50 246 SER A O 1
ATOM 1935 N N . ARG A 1 247 ? -40.799 -17.708 63.879 1.00 70.38 247 ARG A N 1
ATOM 1936 C CA . ARG A 1 247 ? -40.417 -17.947 65.286 1.00 70.38 247 ARG A CA 1
ATOM 1937 C C . ARG A 1 247 ? -41.519 -17.545 66.274 1.00 70.38 247 ARG A C 1
ATOM 1939 O O . ARG A 1 247 ? -41.719 -18.241 67.268 1.00 70.38 247 ARG A O 1
ATOM 1946 N N . GLY A 1 248 ? -42.259 -16.469 65.999 1.00 68.88 248 GLY A N 1
ATOM 1947 C CA . GLY A 1 248 ? -43.419 -16.048 66.792 1.00 68.88 248 GLY A CA 1
ATOM 1948 C C . GLY A 1 248 ? -44.569 -17.059 66.749 1.00 68.88 248 GLY A C 1
ATOM 1949 O O . GLY A 1 248 ? -45.108 -17.411 67.796 1.00 68.88 248 GLY A O 1
ATOM 1950 N N . LYS A 1 249 ? -44.890 -17.603 65.565 1.00 67.62 249 LYS A N 1
ATOM 1951 C CA . LYS A 1 249 ? -45.889 -18.680 65.410 1.00 67.62 249 LYS A CA 1
ATOM 1952 C C . LYS A 1 249 ? -45.489 -19.967 66.140 1.00 67.62 249 LYS A C 1
ATOM 1954 O O . LYS A 1 249 ? -46.335 -20.572 66.791 1.00 67.62 249 LYS A O 1
ATOM 1959 N N . LEU A 1 250 ? -44.209 -20.346 66.094 1.00 60.53 250 LEU A N 1
ATOM 1960 C CA . LEU A 1 250 ? -43.679 -21.503 66.832 1.00 60.53 250 LEU A CA 1
ATOM 1961 C C . LEU A 1 250 ? -43.785 -21.331 68.357 1.00 60.53 250 LEU A C 1
ATOM 1963 O O . LEU A 1 250 ? -44.143 -22.274 69.057 1.00 60.53 250 LEU A O 1
ATOM 1967 N N . ARG A 1 251 ? -43.537 -20.124 68.883 1.00 58.75 251 ARG A N 1
ATOM 1968 C CA . ARG A 1 251 ? -43.740 -19.821 70.313 1.00 58.75 251 ARG A CA 1
ATOM 1969 C C . ARG A 1 251 ? -45.217 -19.775 70.711 1.00 58.75 251 ARG A C 1
ATOM 1971 O O . ARG A 1 251 ? -45.555 -20.230 71.797 1.00 58.75 251 ARG A O 1
ATOM 1978 N N . GLY A 1 252 ? -46.089 -19.266 69.839 1.00 58.00 252 GLY A N 1
ATOM 1979 C CA . GLY A 1 252 ? -47.537 -19.253 70.063 1.00 58.00 252 GLY A CA 1
ATOM 1980 C C . GLY A 1 252 ? -48.146 -20.655 70.140 1.00 58.00 252 GLY A C 1
ATOM 1981 O O . GLY A 1 252 ? -49.004 -20.890 70.979 1.00 58.00 252 GLY A O 1
ATOM 1982 N N . GLN A 1 253 ? -47.663 -21.614 69.342 1.00 58.50 253 GLN A N 1
ATOM 1983 C CA . GLN A 1 253 ? -48.142 -23.004 69.405 1.00 58.50 253 GLN A CA 1
ATOM 1984 C C . GLN A 1 253 ? -47.689 -23.764 70.662 1.00 58.50 253 GLN A C 1
ATOM 1986 O O . GLN A 1 253 ? -48.382 -24.684 71.080 1.00 58.50 253 GLN A O 1
ATOM 1991 N N . GLN A 1 254 ? -46.583 -23.378 71.309 1.00 54.19 254 GLN A N 1
ATOM 1992 C CA . GLN A 1 254 ? -46.143 -24.025 72.556 1.00 54.19 254 GLN A CA 1
ATOM 1993 C C . GLN A 1 254 ? -46.909 -23.557 73.806 1.00 54.19 254 GLN A C 1
ATOM 1995 O O . GLN A 1 254 ? -46.872 -24.246 74.819 1.00 54.19 254 GLN A O 1
ATOM 2000 N N . LEU A 1 255 ? -47.620 -22.423 73.754 1.00 51.97 255 LEU A N 1
ATOM 2001 C CA . LEU A 1 255 ? -48.363 -21.882 74.905 1.00 51.97 255 LEU A CA 1
ATOM 2002 C C . LEU A 1 255 ? -49.851 -22.287 74.952 1.00 51.97 255 LEU A C 1
ATOM 2004 O O . LEU A 1 255 ? -50.516 -21.994 75.938 1.00 51.97 255 LEU A O 1
ATOM 2008 N N . TYR A 1 256 ? -50.358 -23.005 73.943 1.00 46.91 256 TYR A N 1
ATOM 2009 C CA . TYR A 1 256 ? -51.739 -23.522 73.889 1.00 46.91 256 TYR A CA 1
ATOM 2010 C C . TYR A 1 256 ? -51.805 -25.057 73.787 1.00 46.91 256 TYR A C 1
ATOM 2012 O O . TYR A 1 256 ? -52.730 -25.609 73.199 1.00 46.91 256 TYR A O 1
ATOM 2020 N N . GLY A 1 257 ? -50.817 -25.760 74.347 1.00 48.22 257 GLY A N 1
ATOM 2021 C CA . GLY A 1 257 ? -50.736 -27.222 74.317 1.00 48.22 257 GLY A CA 1
ATOM 2022 C C . GLY A 1 257 ? -50.517 -27.832 75.697 1.00 48.22 257 GLY A C 1
ATOM 2023 O O . GLY A 1 257 ? -49.453 -28.385 75.957 1.00 48.22 257 GLY A O 1
ATOM 2024 N N . THR A 1 258 ? -51.515 -27.749 76.579 1.00 47.97 258 THR A N 1
ATOM 2025 C CA . THR A 1 258 ? -51.598 -28.582 77.793 1.00 47.97 258 THR A CA 1
ATOM 2026 C C . THR A 1 258 ? -52.900 -29.381 77.799 1.00 47.97 258 THR A C 1
ATOM 2028 O O . THR A 1 258 ? -53.973 -28.785 77.762 1.00 47.97 258 THR A O 1
ATOM 2031 N N . GLY A 1 259 ? -52.766 -30.711 77.907 1.00 42.34 259 GLY A N 1
ATOM 2032 C CA . GLY A 1 259 ? -53.831 -31.715 78.090 1.00 42.34 259 GLY A CA 1
ATOM 2033 C C . GLY A 1 259 ? -54.133 -32.500 76.806 1.00 42.34 259 GLY A C 1
ATOM 2034 O O . GLY A 1 259 ? -54.407 -31.891 75.785 1.00 42.34 259 GLY A O 1
ATOM 2035 N N . GLU A 1 260 ? -54.090 -33.829 76.711 1.00 40.66 260 GLU A N 1
ATOM 2036 C CA . GLU A 1 260 ? -53.934 -34.945 77.653 1.00 40.66 260 GLU A CA 1
ATOM 2037 C C . GLU A 1 260 ? -53.355 -36.157 76.883 1.00 40.66 260 GLU A C 1
ATOM 2039 O O . GLU A 1 260 ? -53.397 -36.201 75.653 1.00 40.66 260 GLU A O 1
ATOM 2044 N N . GLY A 1 261 ? -52.752 -37.115 77.595 1.00 43.69 261 GLY A N 1
ATOM 2045 C CA . GLY A 1 261 ? -51.860 -38.128 77.019 1.00 43.69 261 GLY A CA 1
ATOM 2046 C C . GLY A 1 261 ? -52.445 -39.500 76.671 1.00 43.69 261 GLY A C 1
ATOM 2047 O O . GLY A 1 261 ? -53.616 -39.772 76.880 1.00 43.69 261 GLY A O 1
ATOM 2048 N N . HIS A 1 262 ? -51.564 -40.396 76.201 1.00 38.56 262 HIS A N 1
ATOM 2049 C CA . HIS A 1 262 ? -51.458 -41.801 76.631 1.00 38.56 262 HIS A CA 1
ATOM 2050 C C . HIS A 1 262 ? -50.314 -42.561 75.915 1.00 38.56 262 HIS A C 1
ATOM 2052 O O . HIS A 1 262 ? -50.179 -42.510 74.700 1.00 38.56 262 HIS A O 1
ATOM 2058 N N . LYS A 1 263 ? -49.574 -43.330 76.733 1.00 45.81 263 LYS A N 1
ATOM 2059 C CA . LYS A 1 263 ? -48.912 -44.637 76.503 1.00 45.81 263 LYS A CA 1
ATOM 2060 C C . LYS A 1 263 ? -47.783 -44.800 75.459 1.00 45.81 263 LYS A C 1
ATOM 2062 O O . LYS A 1 263 ? -48.004 -44.974 74.272 1.00 45.81 263 LYS A O 1
ATOM 2067 N N . THR A 1 264 ? -46.568 -44.921 76.012 1.00 46.34 264 THR A N 1
ATOM 2068 C CA . THR A 1 264 ? -45.530 -45.956 75.770 1.00 46.34 264 THR A CA 1
ATOM 2069 C C . THR A 1 264 ? -45.535 -46.739 74.448 1.00 46.34 264 THR A C 1
ATOM 2071 O O . THR A 1 264 ? -46.370 -47.624 74.281 1.00 46.34 264 THR A O 1
ATOM 2074 N N . GLN A 1 265 ? -44.432 -46.654 73.690 1.00 41.22 265 GLN A N 1
ATOM 2075 C CA . GLN A 1 265 ? -43.597 -47.837 73.436 1.00 41.22 265 GLN A CA 1
ATOM 2076 C C . GLN A 1 265 ? -42.158 -47.486 73.027 1.00 41.22 265 GLN A C 1
ATOM 2078 O O . GLN A 1 265 ? -41.860 -46.452 72.443 1.00 41.22 265 GLN A O 1
ATOM 2083 N N . LYS A 1 266 ? -41.283 -48.395 73.439 1.00 45.12 266 LYS A N 1
ATOM 2084 C CA . LYS A 1 266 ? -39.824 -48.414 73.455 1.00 45.12 266 LYS A CA 1
ATOM 2085 C C . LYS A 1 266 ? -39.316 -49.059 72.160 1.00 45.12 266 LYS A C 1
ATOM 2087 O O . LYS A 1 266 ? -39.771 -50.155 71.856 1.00 45.12 266 LYS A O 1
ATOM 2092 N N . ALA A 1 267 ? -38.340 -48.464 71.474 1.00 40.22 267 ALA A N 1
ATOM 2093 C CA . ALA A 1 267 ? -37.392 -49.208 70.639 1.00 40.22 267 ALA A CA 1
ATOM 2094 C C . ALA A 1 267 ? -36.112 -48.396 70.400 1.00 40.22 267 ALA A C 1
ATOM 2096 O O . ALA A 1 267 ? -36.144 -47.230 70.019 1.00 40.22 267 ALA A O 1
ATOM 2097 N N . GLU A 1 268 ? -34.997 -49.053 70.692 1.00 41.06 268 GLU A N 1
ATOM 2098 C CA . GLU A 1 268 ? -33.619 -48.585 70.640 1.00 41.06 268 GLU A CA 1
ATOM 2099 C C . GLU A 1 268 ? -33.032 -48.547 69.222 1.00 41.06 268 GLU A C 1
ATOM 2101 O O . GLU A 1 268 ? -33.463 -49.293 68.343 1.00 41.06 268 GLU A O 1
ATOM 2106 N N . ARG A 1 269 ? -31.940 -47.771 69.118 1.00 39.69 269 ARG A N 1
ATOM 2107 C CA . ARG A 1 269 ? -30.719 -47.862 68.277 1.00 39.69 269 ARG A CA 1
ATOM 2108 C C . ARG A 1 269 ? -30.465 -46.473 67.680 1.00 39.69 269 ARG A C 1
ATOM 2110 O O . ARG A 1 269 ? -31.311 -45.952 66.976 1.00 39.69 269 ARG A O 1
ATOM 2117 N N . GLY A 1 270 ? -29.371 -45.768 67.938 1.00 38.88 270 GLY A N 1
ATOM 2118 C CA . GLY A 1 270 ? -28.053 -46.166 68.417 1.00 38.88 270 GLY A CA 1
ATOM 2119 C C . GLY A 1 270 ? -27.011 -45.632 67.429 1.00 38.88 270 GLY A C 1
ATOM 2120 O O . GLY A 1 270 ? -27.136 -45.889 66.237 1.00 38.88 270 GLY A O 1
ATOM 2121 N N . SER A 1 271 ? -25.978 -44.967 67.963 1.00 41.53 271 SER A N 1
ATOM 2122 C CA . SER A 1 271 ? -24.767 -44.457 67.286 1.00 41.53 271 SER A CA 1
ATOM 2123 C C . SER A 1 271 ? -24.946 -43.137 66.516 1.00 41.53 271 SER A C 1
ATOM 2125 O O . SER A 1 271 ? -25.820 -43.028 65.672 1.00 41.53 271 SER A O 1
ATOM 2127 N N . GLY A 1 272 ? -24.186 -42.061 66.734 1.00 39.28 272 GLY A N 1
ATOM 2128 C CA . GLY A 1 272 ? -22.851 -41.914 67.323 1.00 39.28 272 GLY A CA 1
ATOM 2129 C C . GLY A 1 272 ? -21.988 -41.103 66.343 1.00 39.28 272 GLY A C 1
ATOM 2130 O O . GLY A 1 272 ? -21.936 -41.454 65.169 1.00 39.28 272 GLY A O 1
ATOM 2131 N N . GLY A 1 273 ? -21.341 -40.020 66.792 1.00 38.91 273 GLY A N 1
ATOM 2132 C CA . GLY A 1 273 ? -20.445 -39.198 65.956 1.00 38.91 273 GLY A CA 1
ATOM 2133 C C . GLY A 1 273 ? -20.554 -37.698 66.252 1.00 38.91 273 GLY A C 1
ATOM 2134 O O . GLY A 1 273 ? -21.253 -36.986 65.547 1.00 38.91 273 GLY A O 1
ATOM 2135 N N . THR A 1 274 ? -20.137 -37.230 67.428 1.00 44.75 274 THR A N 1
ATOM 2136 C CA . THR A 1 274 ? -18.784 -36.712 67.737 1.00 44.75 274 THR A CA 1
ATOM 2137 C C . THR A 1 274 ? -18.550 -35.288 67.227 1.00 44.75 274 THR A C 1
ATOM 2139 O O . THR A 1 274 ? -18.400 -35.026 66.040 1.00 44.75 274 THR A O 1
ATOM 2142 N N . TRP A 1 275 ? -18.474 -34.383 68.199 1.00 43.53 275 TRP A N 1
ATOM 2143 C CA . TRP A 1 275 ? -17.977 -33.020 68.099 1.00 43.53 275 TRP A CA 1
ATOM 2144 C C . TRP A 1 275 ? -16.484 -32.998 67.767 1.00 43.53 275 TRP A C 1
ATOM 2146 O O . TRP A 1 275 ? -15.710 -33.630 68.481 1.00 43.53 275 TRP A O 1
ATOM 2156 N N . GLN A 1 276 ? -16.071 -32.172 66.805 1.00 40.38 276 GLN A N 1
ATOM 2157 C CA . GLN A 1 276 ? -14.822 -31.414 66.914 1.00 40.38 276 GLN A CA 1
ATOM 2158 C C . GLN A 1 276 ? -15.045 -30.014 66.348 1.00 40.38 276 GLN A C 1
ATOM 2160 O O . GLN A 1 276 ? -15.299 -29.830 65.160 1.00 40.38 276 GLN A O 1
ATOM 2165 N N . GLY A 1 277 ? -14.975 -29.030 67.240 1.00 39.56 277 GLY A N 1
ATOM 2166 C CA . GLY A 1 277 ? -14.697 -27.660 66.856 1.00 39.56 277 GLY A CA 1
ATOM 2167 C C . GLY A 1 277 ? -13.209 -27.491 66.578 1.00 39.56 277 GLY A C 1
ATOM 2168 O O . GLY A 1 277 ? -12.385 -28.128 67.226 1.00 39.56 277 GLY A O 1
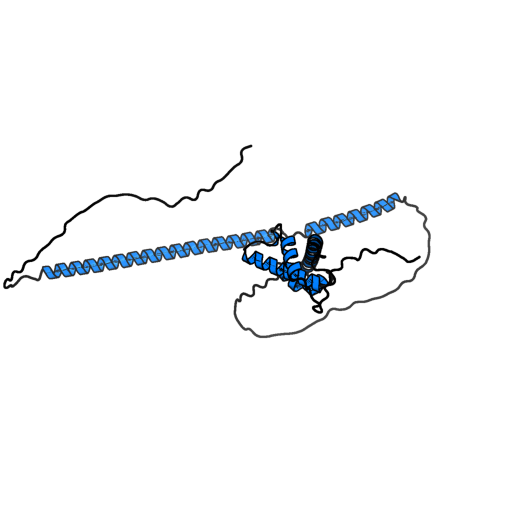ATOM 2169 N N . LEU A 1 278 ? -12.891 -26.580 65.667 1.00 41.28 278 LEU A N 1
ATOM 2170 C CA . LEU A 1 278 ? -11.631 -25.851 65.643 1.00 41.28 278 LEU A CA 1
ATOM 2171 C C . LEU A 1 278 ? -11.947 -24.429 65.174 1.00 41.28 278 LEU A C 1
ATOM 2173 O O . LEU A 1 278 ? -12.273 -24.183 64.016 1.00 41.28 278 LEU A O 1
ATOM 2177 N N . SER A 1 279 ? -11.896 -23.507 66.133 1.00 43.84 279 SER A N 1
ATOM 2178 C CA . SER A 1 279 ? -11.624 -22.094 65.893 1.00 43.84 279 SER A CA 1
ATOM 2179 C C . SER A 1 279 ? -10.241 -21.923 65.269 1.00 43.84 279 SER A C 1
ATOM 2181 O O . SER A 1 279 ? -9.340 -22.687 65.612 1.00 43.84 279 SER A O 1
ATOM 2183 N N . ARG A 1 280 ? -10.091 -20.850 64.483 1.00 39.62 280 ARG A N 1
ATOM 2184 C CA . ARG A 1 280 ? -8.946 -19.913 64.367 1.00 39.62 280 ARG A CA 1
ATOM 2185 C C . ARG A 1 280 ? -8.826 -19.452 62.915 1.00 39.62 280 ARG A C 1
ATOM 2187 O O . ARG A 1 280 ? -8.703 -20.267 62.016 1.00 39.62 280 ARG A O 1
ATOM 2194 N N . GLU A 1 281 ? -9.193 -18.204 62.647 1.00 39.75 281 GLU A N 1
ATOM 2195 C CA . GLU A 1 281 ? -8.330 -17.008 62.671 1.00 39.75 281 GLU A CA 1
ATOM 2196 C C . GLU A 1 281 ? -7.635 -16.785 61.322 1.00 39.75 281 GLU A C 1
ATOM 2198 O O . GLU A 1 281 ? -7.053 -17.687 60.733 1.00 39.75 281 GLU A O 1
ATOM 2203 N N . ASP A 1 282 ? -7.676 -15.513 60.929 1.00 36.75 282 ASP A N 1
ATOM 2204 C CA . ASP A 1 282 ? -6.688 -14.805 60.126 1.00 36.75 282 ASP A CA 1
ATOM 2205 C C . ASP A 1 282 ? -6.755 -14.805 58.580 1.00 36.75 282 ASP A C 1
ATOM 2207 O O . ASP A 1 282 ? -6.331 -15.711 57.875 1.00 36.75 282 ASP A O 1
ATOM 2211 N N . ARG A 1 283 ? -7.119 -13.603 58.093 1.00 39.44 283 ARG A N 1
ATOM 2212 C CA . ARG A 1 283 ? -6.177 -12.663 57.443 1.00 39.44 283 ARG A CA 1
ATOM 2213 C C . ARG A 1 283 ? -6.096 -12.679 55.906 1.00 39.44 283 ARG A C 1
ATOM 2215 O O . ARG A 1 283 ? -5.352 -13.415 55.281 1.00 39.44 283 ARG A O 1
ATOM 2222 N N . ILE A 1 284 ? -6.817 -11.711 55.337 1.00 49.34 284 ILE A N 1
ATOM 2223 C CA . ILE A 1 284 ? -6.385 -10.705 54.342 1.00 49.34 284 ILE A CA 1
ATOM 2224 C C . ILE A 1 284 ? -4.992 -10.928 53.692 1.00 49.34 284 ILE A C 1
ATOM 2226 O O . ILE A 1 284 ? -3.963 -10.691 54.327 1.00 49.34 284 ILE A O 1
ATOM 2230 N N . HIS A 1 285 ? -4.963 -11.216 52.385 1.00 43.03 285 HIS A N 1
ATOM 2231 C CA . HIS A 1 285 ? -3.839 -10.918 51.474 1.00 43.03 285 HIS A CA 1
ATOM 2232 C C . HIS A 1 285 ? -4.380 -10.857 50.028 1.00 43.03 285 HIS A C 1
ATOM 2234 O O . HIS A 1 285 ? -4.933 -11.837 49.541 1.00 43.03 285 HIS A O 1
ATOM 2240 N N . THR A 1 286 ? -4.656 -9.658 49.501 1.00 46.16 286 THR A N 1
ATOM 2241 C CA . THR A 1 286 ? -3.812 -8.814 48.614 1.00 46.16 286 THR A CA 1
ATOM 2242 C C . THR A 1 286 ? -3.618 -9.350 47.191 1.00 46.16 286 THR A C 1
ATOM 2244 O O . THR A 1 286 ? -3.279 -10.503 46.950 1.00 46.16 286 THR A O 1
ATOM 2247 N N . GLN A 1 287 ? -3.866 -8.444 46.240 1.00 51.59 287 GLN A N 1
ATOM 2248 C CA . GLN A 1 287 ? -3.664 -8.614 44.80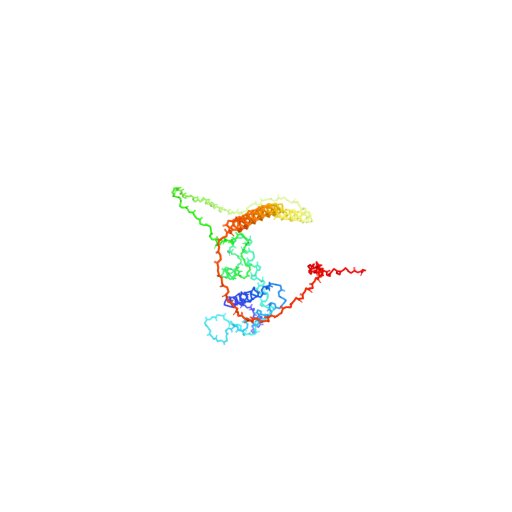5 1.00 51.59 287 GLN A CA 1
ATOM 2249 C C . GLN A 1 287 ? -2.189 -8.858 44.434 1.00 51.59 287 GLN A C 1
ATOM 2251 O O . GLN A 1 287 ? -1.299 -8.357 45.125 1.00 51.59 287 GLN A O 1
ATOM 2256 N N . PRO A 1 288 ? -1.912 -9.516 43.293 1.00 58.00 288 PRO A N 1
ATOM 2257 C CA . PRO A 1 288 ? -0.574 -9.563 42.721 1.00 58.00 288 PRO A CA 1
ATOM 2258 C C . PRO A 1 288 ? -0.197 -8.234 42.044 1.00 58.00 288 PRO A C 1
ATOM 2260 O O . PRO A 1 288 ? -0.858 -7.753 41.125 1.00 58.00 288 PRO A O 1
ATOM 2263 N N . HIS A 1 289 ? 0.911 -7.665 42.513 1.00 51.81 289 HIS A N 1
ATOM 2264 C CA . HIS A 1 289 ? 1.600 -6.501 41.967 1.00 51.81 289 HIS A CA 1
ATOM 2265 C C . HIS A 1 289 ? 2.395 -6.891 40.708 1.00 51.81 289 HIS A C 1
ATOM 2267 O O . HIS A 1 289 ? 3.181 -7.837 40.728 1.00 51.81 289 HIS A O 1
ATOM 2273 N N . ILE A 1 290 ? 2.221 -6.135 39.622 1.00 53.84 290 ILE A N 1
ATOM 2274 C CA . ILE A 1 290 ? 2.990 -6.239 38.373 1.00 53.84 290 ILE A CA 1
ATOM 2275 C C . ILE A 1 290 ? 4.334 -5.509 38.567 1.00 53.84 290 ILE A C 1
ATOM 2277 O O . ILE A 1 290 ? 4.318 -4.324 38.901 1.00 53.84 290 ILE A O 1
ATOM 2281 N N . PRO A 1 291 ? 5.506 -6.141 38.376 1.00 53.22 291 PRO A N 1
ATOM 2282 C CA . PRO A 1 291 ? 6.775 -5.424 38.410 1.00 53.22 291 PRO A CA 1
ATOM 2283 C C . PRO A 1 291 ? 7.045 -4.711 37.075 1.00 53.22 291 PRO A C 1
ATOM 2285 O O . PRO A 1 291 ? 7.283 -5.336 36.044 1.00 53.22 291 PRO A O 1
ATOM 2288 N N . ILE A 1 292 ? 7.040 -3.376 37.119 1.00 47.62 292 ILE A N 1
ATOM 2289 C CA . ILE A 1 292 ? 7.585 -2.500 36.077 1.00 47.62 292 ILE A CA 1
ATOM 2290 C C . ILE A 1 292 ? 9.101 -2.414 36.299 1.00 47.62 292 ILE A C 1
ATOM 2292 O O . ILE A 1 292 ? 9.558 -1.782 37.250 1.00 47.62 292 ILE A O 1
ATOM 2296 N N . HIS A 1 293 ? 9.891 -3.027 35.419 1.00 52.47 293 HIS A N 1
ATOM 2297 C CA . HIS A 1 293 ? 11.329 -2.769 35.336 1.00 52.47 293 HIS A CA 1
ATOM 2298 C C . HIS A 1 293 ? 11.564 -1.452 34.579 1.00 52.47 293 HIS A C 1
ATOM 2300 O O . HIS A 1 293 ? 11.574 -1.420 33.350 1.00 52.47 293 HIS A O 1
ATOM 2306 N N . LEU A 1 294 ? 11.765 -0.359 35.321 1.00 45.12 294 LEU A N 1
ATOM 2307 C CA . LEU A 1 294 ? 12.436 0.842 34.821 1.00 45.12 294 LEU A CA 1
ATOM 2308 C C . LEU A 1 294 ? 13.951 0.629 34.925 1.00 45.12 294 LEU A C 1
ATOM 2310 O O . LEU A 1 294 ? 14.514 0.645 36.018 1.00 45.12 294 LEU A O 1
ATOM 2314 N N . ALA A 1 295 ? 14.609 0.442 33.784 1.00 53.78 295 ALA A N 1
ATOM 2315 C CA . ALA A 1 295 ? 16.053 0.585 33.663 1.00 53.78 295 ALA A CA 1
ATOM 2316 C C . ALA A 1 295 ? 16.364 2.016 33.193 1.00 53.78 295 ALA A C 1
ATOM 2318 O O . ALA A 1 295 ? 16.087 2.377 32.051 1.00 53.78 295 ALA A O 1
ATOM 2319 N N . LEU A 1 296 ? 16.921 2.828 34.093 1.00 56.66 296 LEU A N 1
ATOM 2320 C CA . LEU A 1 296 ? 17.651 4.054 33.764 1.00 56.66 296 LEU A CA 1
ATOM 2321 C C . LEU A 1 296 ? 19.131 3.689 33.558 1.00 56.66 296 LEU A C 1
ATOM 2323 O O . LEU A 1 296 ? 19.690 3.010 34.425 1.00 56.66 296 LEU A O 1
ATOM 2327 N N . PRO A 1 297 ? 19.791 4.137 32.478 1.00 65.50 297 PRO A N 1
ATOM 2328 C CA . PRO A 1 297 ? 21.241 4.065 32.372 1.00 65.50 297 PRO A CA 1
ATOM 2329 C C . PRO A 1 297 ? 21.894 5.143 33.244 1.00 65.50 297 PRO A C 1
ATOM 2331 O O . PRO A 1 297 ? 21.428 6.283 33.294 1.00 65.50 297 PRO A O 1
ATOM 2334 N N . LYS A 1 298 ? 22.980 4.759 33.918 1.00 56.78 298 LYS A N 1
ATOM 2335 C CA . LYS A 1 298 ? 23.991 5.676 34.443 1.00 56.78 298 LYS A CA 1
ATOM 2336 C C . LYS A 1 298 ? 25.059 5.895 33.369 1.00 56.78 298 LYS A C 1
ATOM 2338 O O . LYS A 1 298 ? 25.382 4.948 32.652 1.00 56.78 298 LYS A O 1
ATOM 2343 N N . ASP A 1 299 ? 25.578 7.119 33.398 1.00 58.41 299 ASP A N 1
ATOM 2344 C CA . ASP A 1 299 ? 26.701 7.722 32.664 1.00 58.41 299 ASP A CA 1
ATOM 2345 C C . ASP A 1 299 ? 26.405 8.272 31.258 1.00 58.41 299 ASP A C 1
ATOM 2347 O O . ASP A 1 299 ? 26.183 7.495 30.303 1.00 58.41 299 ASP A O 1
#

Foldseek 3Di:
DDDPPVPPPPDDDDLVLLVLLLVLLLVQCVVCVVVVHRLVPDPCNLVSSLVSSLVPQDPDPPVDDDPDDSPRCDSVNSVVVVVLLLVLLVVCQVVVHQPPSDDNCNVCVVSSCSNPNHDPVPPPPPPDDDDDDDDDDDDDDDDDDDDDDDDDDDDDDDDDDDDDDDVVVVVVVVVVVVVVVVVVVVVVVVVPPDPPVVVVVVVVVVVVVVVVVVVVVVVVVVVVVVVVVVVVVVVVVVVVVVVVVVVVVVVVVVVPDDDDDDDDDDDDDDDDDDDDDDDDDDDDDDDDDDDDDDDDDDD

Secondary structure (DSSP, 8-state):
--------------HHHHHHHHHHHHHHHHHHHHTT--TTT-TTHHHHHHHHHHHHS--S--SS---S-TTTS-HHHHHHHHHHHHHHHHHHHHTT-SSSS-HHHHHTHHHHHHHH---TT---------------------PPP---------------------HHHHHHHHHHHHHHHHHHHHHHHHHTS--HHHHHHHHHHHHHHHHHHHHHHHHHHHHHHHHHHHHHHHHHHHHHHHHHHHHHHHHHHHSS------------------------------PPPP-----PPP-

Sequence (299 aa):
MADICARKEVFLWTDDEVELLLRVTLDYKTTKIQENVDWESCKLKYSNIEDLFQEQYPRTDTGKDFPHGVGAITKAQLAAKLKQIRMKYRHAVDTKRRSGQGRVVHMFFELCEEVWGGSPATHTLSSGMETGDLEESSSGPSSPPSLERSNDSPQPESSESSGSLPAAAVVQHRRDLLQAKLNSHRSDRLKRKLPADHAVQEDIKIKKRMLELMEQTSIRNADSIQQMNASIVTMAAATRLSSNQSRGKLRGQQLYGTGEGHKTQKAERGSGGTWQGLSREDRIHTQPHIPIHLALPKD

Organism: Dissostichus eleginoides (NCBI:txid100907)

Radius of gyration: 43.56 Å; chains: 1; bounding box: 84×103×120 Å

pLDDT: mean 71.49, std 22.39, range [28.92, 97.56]